Protein AF-0000000079471259 (afdb_homodimer)

Foldseek 3Di:
DAEEEALQLQLLVLDPDPCVVLSVVCVVPDPHAYEYEPLRLVVNLVVLVVCCVVPNDPPVSSVVSNVVSVVCCVPRHHYDYQDPQLQVQLVVLVVPVVLPDDSSLSSLLSSCVVVVHEYEHCDPSSQVSSVVVVGHYDHRDVPD/DAEEEALQLQLLVLDPDPCVVLSVVCVVPDPHAYEYEPLRLVVNLVVLVVCCVVPNDPPVSSVVSNVVSVVCCVPRHHYDYQDPQLQVQLVVLVVPVVLPDDSSLSSLLSSCVVVVHEYEHCDPSSQVSSVVVVGHYDHRDVPD

Organism: NCBI:txid2803784

Secondary structure (DSSP, 8-state):
-PEEE-HHHHHHHHS--TTHHHHHHHHHH--SPEEEEHHHHHHHHHHHHHHHHTTSS-HHHHHHHHHHHHHHHHHH-EEE---HHHHHHHHHHTT-TTT---HHHHHHHHHHHHHT-EEEES-HHHHHHHHHTT--EEE--TT-/-PEEE-GGGTHHHHS--TTHHHHHHHHHH--SPEEEEHHHHHHHHHHHHHHHHTTSS-HHHHHHHHHHHHHHHHHH-EEE---HHHHHHHHHHTT-TTT---HHHHHHHHHHHHHT-EEEES-HHHHHHHHHTT--EEE--TT-

InterPro domains:
  IPR002716 PIN domain [PF01850] (4-130)
  IPR022907 VapC family [MF_00265] (3-137)
  IPR029060 PIN-like domain superfamily [SSF88723] (3-137)
  IPR051619 Type II TA system ribonuclease PINc/VapC [PTHR35901] (1-139)

Radius of gyration: 19.03 Å; Cα contacts (8 Å, |Δi|>4): 498; chains: 2; bounding box: 41×52×41 Å

pLDDT: mean 96.12, std 5.89, range [47.03, 98.88]

Sequence (288 aa):
MSAYLDASAILPILIEEPGSPLVDRFIAETDEALVVSEFAAAEVASALSRLVRTGLLDAADATARLADFDAWRASATVDLDLQASDIRLAHIFVRRFDLMLRAPDALHAALCRRGDLTLVTLDHRLATAAEALGIQAQLLAAGSMSAYLDASAILPILIEEPGSPLVDRFIAETDEALVVSEFAAAEVASALSRLVRTGLLDAADATARLADFDAWRASATVDLDLQASDIRLAHIFVRRFDLMLRAPDALHAALCRRGDLTLVTLDHRLATAAEALGIQAQLLAAGS

Solvent-accessible surface area (backbone atoms only — not comparable to full-atom values): 14770 Å² total; per-residue (Å²): 113,39,35,30,41,37,36,69,46,44,44,36,78,70,41,92,48,94,58,19,66,54,44,51,50,49,65,72,65,55,87,52,54,39,30,40,30,53,63,31,51,18,40,36,40,14,52,49,25,49,32,32,70,71,67,76,38,53,66,68,56,47,52,51,42,50,51,51,47,52,54,45,46,70,73,64,35,42,80,43,77,68,47,54,66,28,42,55,45,14,36,56,51,12,63,40,48,90,50,72,34,43,40,72,58,22,35,55,47,26,48,24,56,74,67,61,24,30,38,31,28,55,48,66,62,58,34,53,35,28,45,76,71,72,32,52,51,44,64,58,50,96,87,103,114,39,36,29,41,38,36,69,47,45,44,35,80,70,41,91,48,94,59,18,69,54,43,51,50,48,65,73,65,55,85,52,55,41,31,42,30,54,61,32,50,17,40,36,39,12,52,50,26,49,33,32,72,71,68,76,36,53,66,68,57,47,52,51,44,50,52,50,47,52,52,44,46,69,74,65,34,42,81,42,77,68,45,56,68,28,43,55,46,12,35,54,51,12,64,40,48,88,48,72,36,44,39,72,56,22,34,56,46,26,47,23,57,76,66,61,24,30,37,30,30,56,49,64,62,56,34,53,34,28,44,77,71,73,31,52,51,45,64,57,50,96,87,104

Nearest PDB structures (foldseek):
  2fe1-assembly1_A-2  TM=8.397E-01  e=1.220E-08  Pyrobaculum aerophilum str. IM2
  5wz4-assembly1_B  TM=8.028E-01  e=5.351E-06  Mycobacterium tuberculosis H37Rv
  2h1c-assembly1_A  TM=7.264E-01  e=5.019E-05  Neisseria gonorrhoeae
  7vwo-assembly3_I  TM=7.322E-01  e=1.121E-04  Mycobacterium tuberculosis H37Rv
  2h1o-assembly1_A  TM=7.729E-01  e=2.232E-04  Neisseria gonorrhoeae

Structure (mmCIF, N/CA/C/O backbone):
data_AF-0000000079471259-model_v1
#
loop_
_entity.id
_entity.type
_entity.pdbx_description
1 polymer 'Ribonuclease VapC'
#
loop_
_atom_site.group_PDB
_atom_site.id
_atom_site.type_symbol
_atom_site.label_atom_id
_atom_site.label_alt_id
_atom_site.label_comp_id
_atom_site.label_asym_id
_atom_site.label_entity_id
_atom_site.label_seq_id
_atom_site.pdbx_PDB_ins_code
_atom_site.Cartn_x
_atom_site.Cartn_y
_atom_site.Cartn_z
_atom_site.occupancy
_atom_site.B_iso_or_equiv
_atom_site.auth_seq_id
_atom_site.auth_comp_id
_atom_site.auth_asym_id
_atom_site.auth_atom_id
_atom_site.pdbx_PDB_model_num
ATOM 1 N N . MET A 1 1 ? 16.625 -21.25 -0.542 1 86 1 MET A N 1
ATOM 2 C CA . MET A 1 1 ? 15.977 -20 -0.164 1 86 1 MET A CA 1
ATOM 3 C C . MET A 1 1 ? 14.539 -19.953 -0.669 1 86 1 MET A C 1
ATOM 5 O O . MET A 1 1 ? 14.219 -20.547 -1.702 1 86 1 MET A O 1
ATOM 9 N N . SER A 1 2 ? 13.57 -19.531 0.128 1 97.62 2 SER A N 1
ATOM 10 C CA . SER A 1 2 ? 12.164 -19.516 -0.262 1 97.62 2 SER A CA 1
ATOM 11 C C . SER A 1 2 ? 11.867 -18.359 -1.205 1 97.62 2 SER A C 1
ATOM 13 O O . SER A 1 2 ? 12.602 -17.359 -1.228 1 97.62 2 SER A O 1
ATOM 15 N N . ALA A 1 3 ? 10.891 -18.547 -2.037 1 98.69 3 ALA A N 1
ATOM 16 C CA . ALA A 1 3 ? 10.477 -17.547 -3.025 1 98.69 3 ALA A CA 1
ATOM 17 C C . ALA A 1 3 ? 9.258 -16.766 -2.547 1 98.69 3 ALA A C 1
ATOM 19 O O . ALA A 1 3 ? 8.195 -17.359 -2.312 1 98.69 3 ALA A O 1
ATOM 20 N N . TYR A 1 4 ? 9.445 -15.523 -2.375 1 98.88 4 TYR A N 1
ATOM 21 C CA . TYR A 1 4 ? 8.344 -14.633 -2.029 1 98.88 4 TYR A CA 1
ATOM 22 C C . TYR A 1 4 ? 7.703 -14.047 -3.279 1 98.88 4 TYR A C 1
ATOM 24 O O . TYR A 1 4 ? 8.375 -13.406 -4.09 1 98.88 4 TYR A O 1
ATOM 32 N N . LEU A 1 5 ? 6.418 -14.273 -3.461 1 98.88 5 LEU A N 1
ATOM 33 C CA . LEU A 1 5 ? 5.688 -13.75 -4.613 1 98.88 5 LEU A CA 1
ATOM 34 C C . LEU A 1 5 ? 4.977 -12.445 -4.262 1 98.88 5 LEU A C 1
ATOM 36 O O . LEU A 1 5 ? 4.16 -12.414 -3.34 1 98.88 5 LEU A O 1
ATOM 40 N N . ASP A 1 6 ? 5.293 -11.391 -4.98 1 98.62 6 ASP A N 1
ATOM 41 C CA . ASP A 1 6 ? 4.445 -10.211 -4.844 1 98.62 6 ASP A CA 1
ATOM 42 C C . ASP A 1 6 ? 3.197 -10.328 -5.719 1 98.62 6 ASP A C 1
ATOM 44 O O . ASP A 1 6 ? 2.971 -11.359 -6.352 1 98.62 6 ASP A O 1
ATOM 48 N N . ALA A 1 7 ? 2.375 -9.328 -5.758 1 98.25 7 ALA A N 1
ATOM 49 C CA . ALA A 1 7 ? 1.077 -9.383 -6.426 1 98.25 7 ALA A CA 1
ATOM 50 C C . ALA A 1 7 ? 1.242 -9.609 -7.926 1 98.25 7 ALA A C 1
ATOM 52 O O . ALA A 1 7 ? 0.452 -10.328 -8.547 1 98.25 7 ALA A O 1
ATOM 53 N N . SER A 1 8 ? 2.266 -8.992 -8.508 1 98.12 8 SER A N 1
ATOM 54 C CA . SER A 1 8 ? 2.463 -9.109 -9.945 1 98.12 8 SER A CA 1
ATOM 55 C C . SER A 1 8 ? 2.77 -10.547 -10.352 1 98.12 8 SER A C 1
ATOM 57 O O . SER A 1 8 ? 2.455 -10.969 -11.461 1 98.12 8 SER A O 1
ATOM 59 N N . ALA A 1 9 ? 3.359 -11.328 -9.469 1 98.31 9 ALA A N 1
ATOM 60 C CA . ALA A 1 9 ? 3.715 -12.727 -9.734 1 98.31 9 ALA A CA 1
ATOM 61 C C . ALA A 1 9 ? 2.584 -13.664 -9.328 1 98.31 9 ALA A C 1
ATOM 63 O O . ALA A 1 9 ? 2.664 -14.875 -9.555 1 98.31 9 ALA A O 1
ATOM 64 N N . ILE A 1 10 ? 1.591 -13.172 -8.727 1 98.31 10 ILE A N 1
ATOM 65 C CA . ILE A 1 10 ? 0.485 -14.008 -8.266 1 98.31 10 ILE A CA 1
ATOM 66 C C . ILE A 1 10 ? -0.703 -13.859 -9.211 1 98.31 10 ILE A C 1
ATOM 68 O O . ILE A 1 10 ? -1.364 -14.844 -9.555 1 98.31 10 ILE A O 1
ATOM 72 N N . LEU A 1 11 ? -0.973 -12.656 -9.656 1 97.44 11 LEU A N 1
ATOM 73 C CA . LEU A 1 11 ? -2.176 -12.328 -10.414 1 97.44 11 LEU A CA 1
ATOM 74 C C . LEU A 1 11 ? -2.285 -13.18 -11.672 1 97.44 11 LEU A C 1
ATOM 76 O O . LEU A 1 11 ? -3.357 -13.711 -11.977 1 97.44 11 LEU A O 1
ATOM 80 N N . PRO A 1 12 ? -1.16 -13.453 -12.359 1 96.25 12 PRO A N 1
ATOM 81 C CA . PRO A 1 12 ? -1.241 -14.258 -13.578 1 96.25 12 PRO A CA 1
ATOM 82 C C . PRO A 1 12 ? -1.649 -15.703 -13.305 1 96.25 12 PRO A C 1
ATOM 84 O O . PRO A 1 12 ? -2.01 -16.438 -14.234 1 96.25 12 PRO A O 1
ATOM 87 N N . ILE A 1 13 ? -1.54 -16.156 -12.07 1 94.88 13 ILE A N 1
ATOM 88 C CA . ILE A 1 13 ? -2.002 -17.484 -11.688 1 94.88 13 ILE A CA 1
ATOM 89 C C . ILE A 1 13 ? -3.527 -17.531 -11.719 1 94.88 13 ILE A C 1
ATOM 91 O O . ILE A 1 13 ? -4.117 -18.578 -12 1 94.88 13 ILE A O 1
ATOM 95 N N . LEU A 1 14 ? -4.164 -16.359 -11.523 1 95.44 14 LEU A N 1
ATOM 96 C CA . LEU A 1 14 ? -5.609 -16.281 -11.328 1 95.44 14 LEU A CA 1
ATOM 97 C C . LEU A 1 14 ? -6.309 -15.852 -12.617 1 95.44 14 LEU A C 1
ATOM 99 O O . LEU A 1 14 ? -7.469 -16.203 -12.844 1 95.44 14 LEU A O 1
ATOM 103 N N . ILE A 1 15 ? -5.672 -15.109 -13.375 1 95.25 15 ILE A N 1
ATOM 104 C CA . ILE A 1 15 ? -6.258 -14.602 -14.609 1 95.25 15 ILE A CA 1
ATOM 105 C C . ILE A 1 15 ? -5.234 -14.695 -15.742 1 95.25 15 ILE A C 1
ATOM 107 O O . ILE A 1 15 ? -4.027 -14.633 -15.5 1 95.25 15 ILE A O 1
ATOM 111 N N . GLU A 1 16 ? -5.746 -14.844 -16.922 1 93.44 16 GLU A N 1
ATOM 112 C CA . GLU A 1 16 ? -4.852 -14.844 -18.078 1 93.44 16 GLU A CA 1
ATOM 113 C C . GLU A 1 16 ? -4.379 -13.43 -18.422 1 93.44 16 GLU A C 1
ATOM 115 O O . GLU A 1 16 ? -5.195 -12.523 -18.609 1 93.44 16 GLU A O 1
ATOM 120 N N . GLU A 1 17 ? -3.119 -13.227 -18.422 1 93.12 17 GLU A N 1
ATOM 121 C CA . GLU A 1 17 ? -2.496 -11.961 -18.797 1 93.12 17 GLU A CA 1
ATOM 122 C C . GLU A 1 17 ? -1.115 -12.18 -19.406 1 93.12 17 GLU A C 1
ATOM 124 O O . GLU A 1 17 ? -0.613 -13.305 -19.422 1 93.12 17 GLU A O 1
ATOM 129 N N . PRO A 1 18 ? -0.542 -11.156 -20.047 1 91.56 18 PRO A N 1
ATOM 130 C CA . PRO A 1 18 ? 0.726 -11.305 -20.766 1 91.56 18 PRO A CA 1
ATOM 131 C C . PRO A 1 18 ? 1.805 -11.977 -19.922 1 91.56 18 PRO A C 1
ATOM 133 O O . PRO A 1 18 ? 2.66 -12.688 -20.453 1 91.56 18 PRO A O 1
ATOM 136 N N . GLY A 1 19 ? 1.788 -11.859 -18.641 1 93.56 19 GLY A N 1
ATOM 137 C CA . GLY A 1 19 ? 2.77 -12.445 -17.75 1 93.56 19 GLY A CA 1
ATOM 138 C C . GLY A 1 19 ? 2.459 -13.891 -17.391 1 93.56 19 GLY A C 1
ATOM 139 O O . GLY A 1 19 ? 3.273 -14.562 -16.766 1 93.56 19 GLY A O 1
ATOM 140 N N . SER A 1 20 ? 1.373 -14.438 -17.781 1 96 20 SER A N 1
ATOM 141 C CA . SER A 1 20 ? 0.9 -15.75 -17.344 1 96 20 SER A CA 1
ATOM 142 C C . SER A 1 20 ? 1.873 -16.844 -17.734 1 96 20 SER A C 1
ATOM 144 O O . SER A 1 20 ? 2.256 -17.672 -16.906 1 96 20 SER A O 1
ATOM 146 N N . PRO A 1 21 ? 2.4 -16.844 -19 1 96.25 21 PRO A N 1
ATOM 147 C CA . PRO A 1 21 ? 3.336 -17.922 -19.375 1 96.25 21 PRO A CA 1
ATOM 148 C C . PRO A 1 21 ? 4.605 -17.906 -18.531 1 96.25 21 PRO A C 1
ATOM 150 O O . PRO A 1 21 ? 5.137 -18.969 -18.188 1 96.25 21 PRO A O 1
ATOM 153 N N . LEU A 1 22 ? 5.059 -16.734 -18.156 1 97.12 22 LEU A N 1
ATOM 154 C CA . LEU A 1 22 ? 6.262 -16.594 -17.344 1 97.12 22 LEU A CA 1
ATOM 155 C C . LEU A 1 22 ? 6.039 -17.156 -15.938 1 97.12 22 LEU A C 1
ATOM 157 O O . LEU A 1 22 ? 6.883 -17.891 -15.414 1 97.12 22 LEU A O 1
ATOM 161 N N . VAL A 1 23 ? 4.938 -16.828 -15.336 1 97.69 23 VAL A N 1
ATOM 162 C CA . VAL A 1 23 ? 4.625 -17.25 -13.977 1 97.69 23 VAL A CA 1
ATOM 163 C C . VAL A 1 23 ? 4.344 -18.75 -13.961 1 97.69 23 VAL A C 1
ATOM 165 O O . VAL A 1 23 ? 4.789 -19.469 -13.055 1 97.69 23 VAL A O 1
ATOM 168 N N . ASP A 1 24 ? 3.635 -19.234 -14.992 1 96.19 24 ASP A N 1
ATOM 169 C CA . ASP A 1 24 ? 3.363 -20.672 -15.102 1 96.19 24 ASP A CA 1
ATOM 170 C C . ASP A 1 24 ? 4.66 -21.469 -15.148 1 96.19 24 ASP A C 1
ATOM 172 O O . ASP A 1 24 ? 4.797 -22.484 -14.469 1 96.19 24 ASP A O 1
ATOM 176 N N . ARG A 1 25 ? 5.539 -21.031 -15.977 1 97.19 25 ARG A N 1
ATOM 177 C CA . ARG A 1 25 ? 6.828 -21.703 -16.094 1 97.19 25 ARG A CA 1
ATOM 178 C C . ARG A 1 25 ? 7.586 -21.672 -14.773 1 97.19 25 ARG A C 1
ATOM 180 O O . ARG A 1 25 ? 8.141 -22.703 -14.352 1 97.19 25 ARG A O 1
ATOM 187 N N . PHE A 1 26 ? 7.66 -20.531 -14.117 1 97.69 26 PHE A N 1
ATOM 188 C CA . PHE A 1 26 ? 8.344 -20.391 -12.836 1 97.69 26 PHE A CA 1
ATOM 189 C C . PHE A 1 26 ? 7.777 -21.359 -11.812 1 97.69 26 PHE A C 1
ATOM 191 O O . PHE A 1 26 ? 8.531 -22.078 -11.141 1 97.69 26 PHE A O 1
ATOM 198 N N . ILE A 1 27 ? 6.426 -21.406 -11.672 1 95.94 27 ILE A N 1
ATOM 199 C CA . ILE A 1 27 ? 5.75 -22.25 -10.695 1 95.94 27 ILE A CA 1
ATOM 200 C C . ILE A 1 27 ? 6.039 -23.719 -11 1 95.94 27 ILE A C 1
ATOM 202 O O . ILE A 1 27 ? 6.262 -24.516 -10.086 1 95.94 27 ILE A O 1
ATOM 206 N N . ALA A 1 28 ? 6.066 -24.062 -12.281 1 95.44 28 ALA A N 1
ATOM 207 C CA . ALA A 1 28 ? 6.285 -25.438 -12.703 1 95.44 28 ALA A CA 1
ATOM 208 C C . ALA A 1 28 ? 7.719 -25.875 -12.422 1 95.44 28 ALA A C 1
ATOM 210 O O . ALA A 1 28 ? 7.969 -27.047 -12.125 1 95.44 28 ALA A O 1
ATOM 211 N N . GLU A 1 29 ? 8.578 -24.969 -12.414 1 96.06 29 GLU A N 1
ATOM 212 C CA . GLU A 1 29 ? 9.992 -25.328 -12.398 1 96.06 29 GLU A CA 1
ATOM 213 C C . GLU A 1 29 ? 10.609 -25.109 -11.023 1 96.06 29 GLU A C 1
ATOM 215 O O . GLU A 1 29 ? 11.633 -25.703 -10.695 1 96.06 29 GLU A O 1
ATOM 220 N N . THR A 1 30 ? 10.031 -24.266 -10.242 1 96.06 30 THR A N 1
ATOM 221 C CA . THR A 1 30 ? 10.672 -23.906 -8.977 1 96.06 30 THR A CA 1
ATOM 222 C C . THR A 1 30 ? 10.578 -25.062 -7.977 1 96.06 30 THR A C 1
ATOM 224 O O . THR A 1 30 ? 9.562 -25.766 -7.926 1 96.06 30 THR A O 1
ATOM 227 N N . ASP A 1 31 ? 11.695 -25.266 -7.281 1 95.31 31 ASP A N 1
ATOM 228 C CA . ASP A 1 31 ? 11.711 -26.234 -6.184 1 95.31 31 ASP A CA 1
ATOM 229 C C . ASP A 1 31 ? 11.688 -25.516 -4.832 1 95.31 31 ASP A C 1
ATOM 231 O O . ASP A 1 31 ? 11.703 -26.172 -3.783 1 95.31 31 ASP A O 1
ATOM 235 N N . GLU A 1 32 ? 11.617 -24.25 -4.852 1 96.5 32 GLU A N 1
ATOM 236 C CA . GLU A 1 32 ? 11.633 -23.469 -3.625 1 96.5 32 GLU A CA 1
ATOM 237 C C . GLU A 1 32 ? 10.242 -23.391 -2.998 1 96.5 32 GLU A C 1
ATOM 239 O O . GLU A 1 32 ? 9.234 -23.469 -3.701 1 96.5 32 GLU A O 1
ATOM 244 N N . ALA A 1 33 ? 10.242 -23.328 -1.725 1 98 33 ALA A N 1
ATOM 245 C CA . ALA A 1 33 ? 8.977 -23.031 -1.059 1 98 33 ALA A CA 1
ATOM 246 C C . ALA A 1 33 ? 8.461 -21.656 -1.461 1 98 33 ALA A C 1
ATOM 248 O O . ALA A 1 33 ? 9.234 -20.703 -1.572 1 98 33 ALA A O 1
ATOM 249 N N . LEU A 1 34 ? 7.164 -21.609 -1.683 1 98.62 34 LEU A N 1
ATOM 250 C CA . LEU A 1 34 ? 6.531 -20.344 -2.053 1 98.62 34 LEU A CA 1
ATOM 251 C C . LEU A 1 34 ? 5.992 -19.625 -0.822 1 98.62 34 LEU A C 1
ATOM 253 O O . LEU A 1 34 ? 5.406 -20.25 0.062 1 98.62 34 LEU A O 1
ATOM 257 N N . VAL A 1 35 ? 6.266 -18.344 -0.757 1 98.81 35 VAL A N 1
ATOM 258 C CA . VAL A 1 35 ? 5.781 -17.516 0.337 1 98.81 35 VAL A CA 1
ATOM 259 C C . VAL A 1 35 ? 4.879 -16.406 -0.214 1 98.81 35 VAL A C 1
ATOM 261 O O . VAL A 1 35 ? 5.23 -15.742 -1.189 1 98.81 35 VAL A O 1
ATOM 264 N N . VAL A 1 36 ? 3.699 -16.266 0.316 1 98.56 36 VAL A N 1
ATOM 265 C CA . VAL A 1 36 ? 2.768 -15.188 0.001 1 98.56 36 VAL A CA 1
ATOM 266 C C . VAL A 1 36 ? 2.328 -14.492 1.287 1 98.56 36 VAL A C 1
ATOM 268 O O . VAL A 1 36 ? 1.766 -15.125 2.184 1 98.56 36 VAL A O 1
ATOM 271 N N . SER A 1 37 ? 2.631 -13.234 1.379 1 98.19 37 SER A N 1
ATOM 272 C CA . SER A 1 37 ? 2.217 -12.5 2.566 1 98.19 37 SER A CA 1
ATOM 273 C C . SER A 1 37 ? 0.735 -12.141 2.51 1 98.19 37 SER A C 1
ATOM 275 O O . SER A 1 37 ? 0.134 -12.141 1.433 1 98.19 37 SER A O 1
ATOM 277 N N . GLU A 1 38 ? 0.209 -11.852 3.689 1 96.5 38 GLU A N 1
ATOM 278 C CA . GLU A 1 38 ? -1.164 -11.352 3.732 1 96.5 38 GLU A CA 1
ATOM 279 C C . GLU A 1 38 ? -1.305 -10.047 2.959 1 96.5 38 GLU A C 1
ATOM 281 O O . GLU A 1 38 ? -2.346 -9.781 2.354 1 96.5 38 GLU A O 1
ATOM 286 N N . PHE A 1 39 ? -0.291 -9.234 2.926 1 97.69 39 PHE A N 1
ATOM 287 C CA . PHE A 1 39 ? -0.311 -7.973 2.201 1 97.69 39 PHE A CA 1
ATOM 288 C C . PHE A 1 39 ? -0.39 -8.211 0.698 1 97.69 39 PHE A C 1
ATOM 290 O O . PHE A 1 39 ? -1.192 -7.586 0.005 1 97.69 39 PHE A O 1
ATOM 297 N N . ALA A 1 40 ? 0.463 -9.117 0.212 1 98.5 40 ALA A N 1
ATOM 298 C CA . ALA A 1 40 ? 0.406 -9.469 -1.205 1 98.5 40 ALA A CA 1
ATOM 299 C C . ALA A 1 40 ? -0.977 -9.992 -1.586 1 98.5 40 ALA A C 1
ATOM 301 O O . ALA A 1 40 ? -1.499 -9.664 -2.652 1 98.5 40 ALA A O 1
ATOM 302 N N . ALA A 1 41 ? -1.552 -10.773 -0.692 1 98.12 41 ALA A N 1
ATOM 303 C CA . ALA A 1 41 ? -2.887 -11.312 -0.941 1 98.12 41 ALA A CA 1
ATOM 304 C C . ALA A 1 41 ? -3.918 -10.195 -1.061 1 98.12 41 ALA A C 1
ATOM 306 O O . ALA A 1 41 ? -4.801 -10.25 -1.917 1 98.12 41 ALA A O 1
ATOM 307 N N . ALA A 1 42 ? -3.797 -9.227 -0.203 1 97.75 42 ALA A N 1
ATOM 308 C CA . ALA A 1 42 ? -4.703 -8.078 -0.274 1 97.75 42 ALA A CA 1
ATOM 309 C C . ALA A 1 42 ? -4.535 -7.328 -1.591 1 97.75 42 ALA A C 1
ATOM 311 O O . ALA A 1 42 ? -5.512 -6.863 -2.18 1 97.75 42 ALA A O 1
ATOM 312 N N . GLU A 1 43 ? -3.311 -7.164 -2.023 1 98.38 43 GLU A N 1
ATOM 313 C CA . GLU A 1 43 ? -3.051 -6.5 -3.299 1 98.38 43 GLU A CA 1
ATOM 314 C C . GLU A 1 43 ? -3.676 -7.273 -4.457 1 98.38 43 GLU A C 1
ATOM 316 O O . GLU A 1 43 ? -4.227 -6.676 -5.383 1 98.38 43 GLU A O 1
ATOM 321 N N . VAL A 1 44 ? -3.6 -8.562 -4.43 1 97.88 44 VAL A N 1
ATOM 322 C CA . VAL A 1 44 ? -4.188 -9.414 -5.461 1 97.88 44 VAL A CA 1
ATOM 323 C C . VAL A 1 44 ? -5.703 -9.234 -5.473 1 97.88 44 VAL A C 1
ATOM 325 O O . VAL A 1 44 ? -6.301 -9.039 -6.535 1 97.88 44 VAL A O 1
ATOM 328 N N . ALA A 1 45 ? -6.277 -9.266 -4.289 1 97.56 45 ALA A N 1
ATOM 329 C CA . ALA A 1 45 ? -7.723 -9.078 -4.184 1 97.56 45 ALA A CA 1
ATOM 330 C C . ALA A 1 45 ? -8.133 -7.699 -4.707 1 97.56 45 ALA A C 1
ATOM 332 O O . ALA A 1 45 ? -9.141 -7.57 -5.402 1 97.56 45 ALA A O 1
ATOM 333 N N . SER A 1 46 ? -7.355 -6.684 -4.383 1 97.5 46 SER A N 1
ATOM 334 C CA . SER A 1 46 ? -7.617 -5.332 -4.867 1 97.5 46 SER A CA 1
ATOM 335 C C . SER A 1 46 ? -7.52 -5.262 -6.387 1 97.5 46 SER A C 1
ATOM 337 O O . SER A 1 46 ? -8.305 -4.559 -7.031 1 97.5 46 SER A O 1
ATOM 339 N N . ALA A 1 47 ? -6.602 -5.926 -6.965 1 97.06 47 ALA A N 1
ATOM 340 C CA . ALA A 1 47 ? -6.434 -5.934 -8.414 1 97.06 47 ALA A CA 1
ATOM 341 C C . ALA A 1 47 ? -7.621 -6.602 -9.102 1 97.06 47 ALA A C 1
ATOM 343 O O . ALA A 1 47 ? -8.086 -6.133 -10.141 1 97.06 47 ALA A O 1
ATOM 344 N N . LEU A 1 48 ? -8.055 -7.703 -8.523 1 96.62 48 LEU A N 1
ATOM 345 C CA . LEU A 1 48 ? -9.227 -8.367 -9.094 1 96.62 48 LEU A CA 1
ATOM 346 C C . LEU A 1 48 ? -10.461 -7.484 -8.984 1 96.62 48 LEU A C 1
ATOM 348 O O . LEU A 1 48 ? -11.273 -7.434 -9.906 1 96.62 48 LEU A O 1
ATOM 352 N N . SER A 1 49 ? -10.555 -6.789 -7.863 1 95.62 49 SER A N 1
ATOM 353 C CA . SER A 1 49 ? -11.656 -5.848 -7.691 1 95.62 49 SER A CA 1
ATOM 354 C C . SER A 1 49 ? -11.633 -4.77 -8.766 1 95.62 49 SER A C 1
ATOM 356 O O . SER A 1 49 ? -12.688 -4.363 -9.266 1 95.62 49 SER A O 1
ATOM 358 N N . ARG A 1 50 ? -10.492 -4.332 -9.078 1 95.81 50 ARG A N 1
ATOM 359 C CA . ARG A 1 50 ? -10.352 -3.334 -10.133 1 95.81 50 ARG A CA 1
ATOM 360 C C . ARG A 1 50 ? -10.844 -3.877 -11.477 1 95.81 50 ARG A C 1
ATOM 362 O O . ARG A 1 50 ? -11.469 -3.154 -12.25 1 95.81 50 ARG A O 1
ATOM 369 N N . LEU A 1 51 ? -10.547 -5.105 -11.758 1 95.88 51 LEU A N 1
ATOM 370 C CA . LEU A 1 51 ? -10.992 -5.723 -13.008 1 95.88 51 LEU A CA 1
ATOM 371 C C . LEU A 1 51 ? -12.516 -5.805 -13.062 1 95.88 51 LEU A C 1
ATOM 373 O O . LEU A 1 51 ? -13.109 -5.629 -14.125 1 95.88 51 LEU A O 1
ATOM 377 N N . VAL A 1 52 ? -13.117 -6.066 -11.938 1 96.25 52 VAL A N 1
ATOM 378 C CA . VAL A 1 52 ? -14.57 -6.102 -11.867 1 96.25 52 VAL A CA 1
ATOM 379 C C . VAL A 1 52 ? -15.141 -4.711 -12.141 1 96.25 52 VAL A C 1
ATOM 381 O O . VAL A 1 52 ? -16.016 -4.551 -12.984 1 96.25 52 VAL A O 1
ATOM 384 N N . ARG A 1 53 ? -14.609 -3.723 -11.516 1 93.25 53 ARG A N 1
ATOM 385 C CA . ARG A 1 53 ? -15.109 -2.355 -11.617 1 93.25 53 ARG A CA 1
ATOM 386 C C . ARG A 1 53 ? -14.953 -1.817 -13.039 1 93.25 53 ARG A C 1
ATOM 388 O O . ARG A 1 53 ? -15.789 -1.054 -13.516 1 93.25 53 ARG A O 1
ATOM 395 N N . THR A 1 54 ? -13.906 -2.277 -13.695 1 94.81 54 THR A N 1
ATOM 396 C CA . THR A 1 54 ? -13.617 -1.778 -15.039 1 94.81 54 THR A CA 1
ATOM 397 C C . THR A 1 54 ? -14.305 -2.639 -16.094 1 94.81 54 THR A C 1
ATOM 399 O O . THR A 1 54 ? -14.086 -2.453 -17.297 1 94.81 54 THR A O 1
ATOM 402 N N . GLY A 1 55 ? -15.008 -3.666 -15.688 1 94.69 55 GLY A N 1
ATOM 403 C CA . GLY A 1 55 ? -15.828 -4.477 -16.578 1 94.69 55 GLY A CA 1
ATOM 404 C C . GLY A 1 55 ? -15.047 -5.586 -17.25 1 94.69 55 GLY A C 1
ATOM 405 O O . GLY A 1 55 ? -15.547 -6.215 -18.188 1 94.69 55 GLY A O 1
ATOM 406 N N . LEU A 1 56 ? -13.883 -5.836 -16.781 1 94.94 56 LEU A N 1
ATOM 407 C CA . LEU A 1 56 ? -13.016 -6.812 -17.438 1 94.94 56 LEU A CA 1
ATOM 408 C C . LEU A 1 56 ? -13.18 -8.188 -16.797 1 94.94 56 LEU A C 1
ATOM 410 O O . LEU A 1 56 ? -12.695 -9.188 -17.344 1 94.94 56 LEU A O 1
ATOM 414 N N . LEU A 1 57 ? -13.883 -8.273 -15.672 1 95.38 57 LEU A N 1
ATOM 415 C CA . LEU A 1 57 ? -14.141 -9.516 -14.953 1 95.38 57 LEU A CA 1
ATOM 416 C C . LEU A 1 57 ? -15.5 -9.477 -14.266 1 95.38 57 LEU A C 1
ATOM 418 O O . LEU A 1 57 ? -1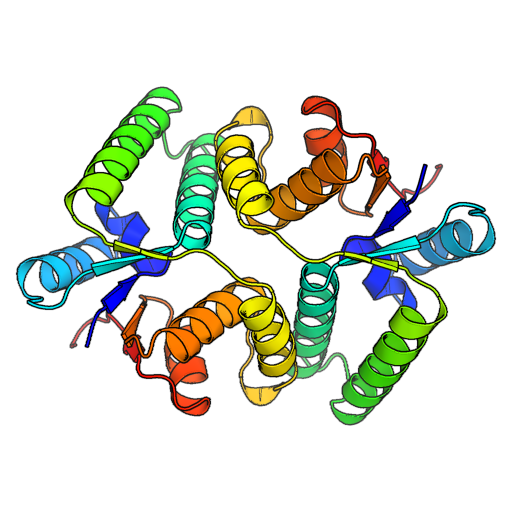5.867 -8.469 -13.664 1 95.38 57 LEU A O 1
ATOM 422 N N . ASP A 1 58 ? -16.172 -10.523 -14.414 1 96.5 58 ASP A N 1
ATOM 423 C CA . ASP A 1 58 ? -17.453 -10.641 -13.727 1 96.5 58 ASP A CA 1
ATOM 424 C C . ASP A 1 58 ? -17.266 -10.82 -12.219 1 96.5 58 ASP A C 1
ATOM 426 O O . ASP A 1 58 ? -16.359 -11.547 -11.789 1 96.5 58 ASP A O 1
ATOM 430 N N . ALA A 1 59 ? -18.234 -10.219 -11.477 1 96.06 59 ALA A N 1
ATOM 431 C CA . ALA A 1 59 ? -18.109 -10.266 -10.023 1 96.06 59 ALA A CA 1
ATOM 432 C C . ALA A 1 59 ? -18.141 -11.703 -9.516 1 96.06 59 ALA A C 1
ATOM 434 O O . ALA A 1 59 ? -17.406 -12.062 -8.594 1 96.06 59 ALA A O 1
ATOM 435 N N . ALA A 1 60 ? -18.984 -12.484 -10.086 1 97.19 60 ALA A N 1
ATOM 436 C CA . ALA A 1 60 ? -19.094 -13.883 -9.672 1 97.19 60 ALA A CA 1
ATOM 437 C C . ALA A 1 60 ? -17.812 -14.648 -10.016 1 97.19 60 ALA A C 1
ATOM 439 O O . ALA A 1 60 ? -17.359 -15.484 -9.234 1 97.19 60 ALA A O 1
ATOM 440 N N . ASP A 1 61 ? -17.281 -14.359 -11.156 1 97.25 61 ASP A N 1
ATOM 441 C CA . ASP A 1 61 ? -16.031 -14.977 -11.562 1 97.25 61 ASP A CA 1
ATOM 442 C C . ASP A 1 61 ? -14.883 -14.547 -10.641 1 97.25 61 ASP A C 1
ATOM 444 O O . ASP A 1 61 ? -14.062 -15.367 -10.242 1 97.25 61 ASP A O 1
ATOM 448 N N . ALA A 1 62 ? -14.883 -13.281 -10.328 1 97.31 62 ALA A N 1
ATOM 449 C CA . ALA A 1 62 ? -13.859 -12.758 -9.43 1 97.31 62 ALA A CA 1
ATOM 450 C C . ALA A 1 62 ? -13.938 -13.438 -8.062 1 97.31 62 ALA A C 1
ATOM 452 O O . ALA A 1 62 ? -12.906 -13.805 -7.488 1 97.31 62 ALA A O 1
ATOM 453 N N . THR A 1 63 ? -15.141 -13.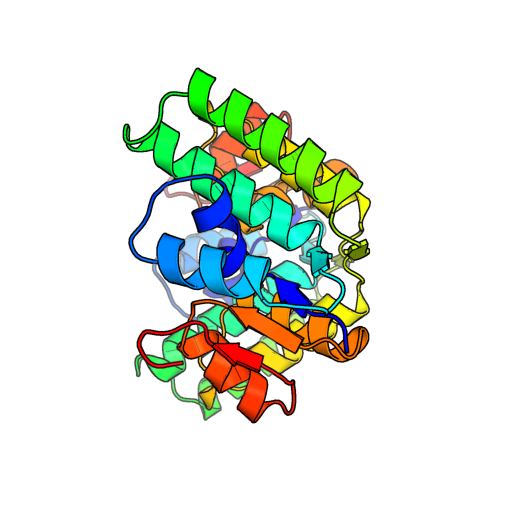617 -7.57 1 97.25 63 THR A N 1
ATOM 454 C CA . THR A 1 63 ? -15.352 -14.266 -6.285 1 97.25 63 THR A CA 1
ATOM 455 C C . THR A 1 63 ? -14.844 -15.711 -6.32 1 97.25 63 THR A C 1
ATOM 457 O O . THR A 1 63 ? -14.18 -16.156 -5.387 1 97.25 63 THR A O 1
ATOM 460 N N . ALA A 1 64 ? -15.133 -16.375 -7.395 1 97.94 64 ALA A N 1
ATOM 461 C CA . ALA A 1 64 ? -14.68 -17.75 -7.551 1 97.94 64 ALA A CA 1
ATOM 462 C C . ALA A 1 64 ? -13.156 -17.812 -7.625 1 97.94 64 ALA A C 1
ATOM 464 O O . ALA A 1 64 ? -12.539 -18.703 -7.016 1 97.94 64 ALA A O 1
ATOM 465 N N . ARG A 1 65 ? -12.555 -16.938 -8.32 1 97.44 65 ARG A N 1
ATOM 466 C CA . ARG A 1 65 ? -11.109 -16.906 -8.477 1 97.44 65 ARG A CA 1
ATOM 467 C C . ARG A 1 65 ? -10.422 -16.594 -7.152 1 97.44 65 ARG A C 1
ATOM 469 O O . ARG A 1 65 ? -9.359 -17.141 -6.848 1 97.44 65 ARG A O 1
ATOM 476 N N . LEU A 1 66 ? -11.031 -15.711 -6.395 1 97.56 66 LEU A N 1
ATOM 477 C CA . LEU A 1 66 ? -10.492 -15.391 -5.074 1 97.56 66 LEU A CA 1
ATOM 478 C C . LEU A 1 66 ? -10.57 -16.609 -4.148 1 97.56 66 LEU A C 1
ATOM 480 O O . LEU A 1 66 ? -9.656 -16.844 -3.354 1 97.56 66 LEU A O 1
ATOM 484 N N . ALA A 1 67 ? -11.641 -17.344 -4.258 1 97.75 67 ALA A N 1
ATOM 485 C CA . ALA A 1 67 ? -11.758 -18.562 -3.469 1 97.75 67 ALA A CA 1
ATOM 486 C C . ALA A 1 67 ? -10.688 -19.578 -3.861 1 97.75 67 ALA A C 1
ATOM 488 O O . ALA A 1 67 ? -10.086 -20.219 -2.998 1 97.75 67 ALA A O 1
ATOM 489 N N . ASP A 1 68 ? -10.492 -19.703 -5.156 1 96.88 68 ASP A N 1
ATOM 490 C CA . ASP A 1 68 ? -9.438 -20.578 -5.66 1 96.88 68 ASP A CA 1
ATOM 491 C C . ASP A 1 68 ? -8.062 -20.125 -5.168 1 96.88 68 ASP A C 1
ATOM 493 O O . ASP A 1 68 ? -7.23 -20.953 -4.789 1 96.88 68 ASP A O 1
ATOM 497 N N . PHE A 1 69 ? -7.875 -18.875 -5.188 1 97.56 69 PHE A N 1
ATOM 498 C CA . PHE A 1 69 ? -6.633 -18.281 -4.715 1 97.56 69 PHE A CA 1
ATOM 499 C C . PHE A 1 69 ? -6.41 -18.594 -3.238 1 97.56 69 PHE A C 1
ATOM 501 O O . PHE A 1 69 ? -5.309 -18.984 -2.838 1 97.56 69 PHE A O 1
ATOM 508 N N . ASP A 1 70 ? -7.438 -18.391 -2.426 1 97.69 70 ASP A N 1
ATOM 509 C CA . ASP A 1 70 ? -7.344 -18.656 -0.995 1 97.69 70 ASP A CA 1
ATOM 510 C C . ASP A 1 70 ? -6.996 -20.125 -0.743 1 97.69 70 ASP A C 1
ATOM 512 O O . ASP A 1 70 ? -6.176 -20.438 0.123 1 97.69 70 ASP A O 1
ATOM 516 N N . ALA A 1 71 ? -7.602 -21 -1.51 1 97.69 71 ALA A N 1
ATOM 517 C CA . ALA A 1 71 ? -7.344 -22.438 -1.369 1 97.69 71 ALA A CA 1
ATOM 518 C C . ALA A 1 71 ? -5.91 -22.766 -1.768 1 97.69 71 ALA A C 1
ATOM 520 O O . ALA A 1 71 ? -5.23 -23.531 -1.076 1 97.69 71 ALA A O 1
ATOM 521 N N . TRP A 1 72 ? -5.469 -22.203 -2.838 1 97.06 72 TRP A N 1
ATOM 522 C CA . TRP A 1 72 ? -4.102 -22.406 -3.303 1 97.06 72 TRP A CA 1
ATOM 523 C C . TRP A 1 72 ? -3.092 -21.891 -2.287 1 97.06 72 TRP A C 1
ATOM 525 O O . TRP A 1 72 ? -2.131 -22.578 -1.943 1 97.06 72 TRP A O 1
ATOM 535 N N . ARG A 1 73 ? -3.326 -20.688 -1.857 1 97.5 73 ARG A N 1
ATOM 536 C CA . ARG A 1 73 ? -2.439 -20.078 -0.874 1 97.5 73 ARG A CA 1
ATOM 537 C C . ARG A 1 73 ? -2.336 -20.938 0.382 1 97.5 73 ARG A C 1
ATOM 539 O O . ARG A 1 73 ? -1.241 -21.141 0.91 1 97.5 73 ARG A O 1
ATOM 546 N N . ALA A 1 74 ? -3.439 -21.422 0.847 1 97.19 74 ALA A N 1
ATOM 547 C CA . ALA A 1 74 ? -3.49 -22.219 2.07 1 97.19 74 ALA A CA 1
ATOM 548 C C . ALA A 1 74 ? -2.742 -23.547 1.899 1 97.19 74 ALA A C 1
ATOM 550 O O . ALA A 1 74 ? -2.115 -24.031 2.84 1 97.19 74 ALA A O 1
ATOM 551 N N . SER A 1 75 ? -2.736 -24.078 0.708 1 97 75 SER A N 1
ATOM 552 C CA . SER A 1 75 ? -2.225 -25.438 0.513 1 97 75 SER A CA 1
ATOM 553 C C . SER A 1 75 ? -0.819 -25.406 -0.077 1 97 75 SER A C 1
ATOM 555 O O . SER A 1 75 ? -0.031 -26.328 0.149 1 97 75 SER A O 1
ATOM 557 N N . ALA A 1 76 ? -0.504 -24.328 -0.754 1 96.56 76 ALA A N 1
ATOM 558 C CA . ALA A 1 76 ? 0.683 -24.406 -1.603 1 96.56 76 ALA A CA 1
ATOM 559 C C . ALA A 1 76 ? 1.717 -23.359 -1.198 1 96.56 76 ALA A C 1
ATOM 561 O O . ALA A 1 76 ? 2.807 -23.297 -1.773 1 96.56 76 ALA A O 1
ATOM 562 N N . THR A 1 77 ? 1.414 -22.531 -0.206 1 98.31 77 THR A N 1
ATOM 563 C CA . THR A 1 77 ? 2.346 -21.469 0.152 1 98.31 77 THR A CA 1
ATOM 564 C C . THR A 1 77 ? 2.49 -21.359 1.668 1 98.31 77 THR A C 1
ATOM 566 O O . THR A 1 77 ? 1.697 -21.938 2.414 1 98.31 77 THR A O 1
ATOM 569 N N . VAL A 1 78 ? 3.537 -20.719 2.064 1 98 78 VAL A N 1
ATOM 570 C CA . VAL A 1 78 ? 3.742 -20.328 3.459 1 98 78 VAL A CA 1
ATOM 571 C C . VAL A 1 78 ? 3.305 -18.891 3.672 1 98 78 VAL A C 1
ATOM 573 O O . VAL A 1 78 ? 3.662 -18 2.889 1 98 78 VAL A O 1
ATOM 576 N N . ASP A 1 79 ? 2.568 -18.719 4.734 1 97.19 79 ASP A N 1
ATOM 577 C CA . ASP A 1 79 ? 2.092 -17.375 5.043 1 97.19 79 ASP A CA 1
ATOM 578 C C . ASP A 1 79 ? 3.182 -16.547 5.719 1 97.19 79 ASP A C 1
ATOM 580 O O . ASP A 1 79 ? 4.02 -17.094 6.441 1 97.19 79 ASP A O 1
ATOM 584 N N . LEU A 1 80 ? 3.154 -15.273 5.492 1 97 80 LEU A N 1
ATOM 585 C CA . LEU A 1 80 ? 4.078 -14.336 6.117 1 97 80 LEU A CA 1
ATOM 586 C C . LEU A 1 80 ? 3.357 -13.062 6.543 1 97 80 LEU A C 1
ATOM 588 O O . LEU A 1 80 ? 2.877 -12.297 5.699 1 97 80 LEU A O 1
ATOM 592 N N . ASP A 1 81 ? 3.34 -12.828 7.805 1 95 81 ASP A N 1
ATOM 593 C CA . ASP A 1 81 ? 2.66 -11.656 8.344 1 95 81 ASP A CA 1
ATOM 594 C C . ASP A 1 81 ? 3.572 -10.43 8.305 1 95 81 ASP A C 1
ATOM 596 O O . ASP A 1 81 ? 4.777 -10.539 8.539 1 95 81 ASP A O 1
ATOM 600 N N . LEU A 1 82 ? 2.928 -9.344 8.094 1 94.44 82 LEU A N 1
ATOM 601 C CA . LEU A 1 82 ? 3.645 -8.078 8.211 1 94.44 82 LEU A CA 1
ATOM 602 C C . LEU A 1 82 ? 3.91 -7.738 9.68 1 94.44 82 LEU A C 1
ATOM 604 O O . LEU A 1 82 ? 3.049 -7.949 10.531 1 94.44 82 LEU A O 1
ATOM 608 N N . GLN A 1 83 ? 5.035 -7.184 9.938 1 94.31 83 GLN A N 1
ATOM 609 C CA . GLN A 1 83 ? 5.414 -6.703 11.266 1 94.31 83 GLN A CA 1
ATOM 610 C C . GLN A 1 83 ? 5.723 -5.211 11.242 1 94.31 83 GLN A C 1
ATOM 612 O O . GLN A 1 83 ? 5.984 -4.641 10.18 1 94.31 83 GLN A O 1
ATOM 617 N N . ALA A 1 84 ? 5.66 -4.625 12.445 1 92.5 84 ALA A N 1
ATOM 618 C CA . ALA A 1 84 ? 5.969 -3.203 12.57 1 92.5 84 ALA A CA 1
ATOM 619 C C . ALA A 1 84 ? 7.371 -2.902 12.039 1 92.5 84 ALA A C 1
ATOM 621 O O . ALA A 1 84 ? 7.609 -1.842 11.461 1 92.5 84 ALA A O 1
ATOM 622 N N . SER A 1 85 ? 8.273 -3.848 12.258 1 95.5 85 SER A N 1
ATOM 623 C CA . SER A 1 85 ? 9.648 -3.66 11.797 1 95.5 85 SER A CA 1
ATOM 624 C C . SER A 1 85 ? 9.719 -3.598 10.281 1 95.5 85 SER A C 1
ATOM 626 O O . SER A 1 85 ? 10.57 -2.896 9.719 1 95.5 85 SER A O 1
ATOM 628 N N . ASP A 1 86 ? 8.859 -4.328 9.547 1 97.62 86 ASP A N 1
ATOM 629 C CA . ASP A 1 86 ? 8.812 -4.27 8.094 1 97.62 86 ASP A CA 1
ATOM 630 C C . ASP A 1 86 ? 8.414 -2.877 7.613 1 97.62 86 ASP A C 1
ATOM 632 O O . ASP A 1 86 ? 8.977 -2.363 6.641 1 97.62 86 ASP A O 1
ATOM 636 N N . ILE A 1 87 ? 7.453 -2.283 8.297 1 95.88 87 ILE A N 1
ATOM 637 C CA . ILE A 1 87 ? 6.941 -0.971 7.922 1 95.88 87 ILE A CA 1
ATOM 638 C C . ILE A 1 87 ? 8.016 0.091 8.164 1 95.88 87 ILE A C 1
ATOM 640 O O . ILE A 1 87 ? 8.211 0.979 7.328 1 95.88 87 ILE A O 1
ATOM 644 N N . ARG A 1 88 ? 8.664 -0.012 9.289 1 95.56 88 ARG A N 1
ATOM 645 C CA . ARG A 1 88 ? 9.742 0.926 9.594 1 95.56 88 ARG A CA 1
ATOM 646 C C . ARG A 1 88 ? 10.852 0.838 8.555 1 95.56 88 ARG A C 1
ATOM 648 O O . ARG A 1 88 ? 11.391 1.86 8.117 1 95.56 88 ARG A O 1
ATOM 655 N N . LEU A 1 89 ? 11.156 -0.381 8.195 1 97.94 89 LEU A N 1
ATOM 656 C CA . LEU A 1 89 ? 12.195 -0.564 7.188 1 97.94 89 LEU A CA 1
ATOM 657 C C . LEU A 1 89 ? 11.742 -0.037 5.828 1 97.94 89 LEU A C 1
ATOM 659 O O . LEU A 1 89 ? 12.523 0.577 5.102 1 97.94 89 LEU A O 1
ATOM 663 N N . ALA A 1 90 ? 10.508 -0.282 5.445 1 98.12 90 ALA A N 1
ATOM 664 C CA . ALA A 1 90 ? 9.953 0.248 4.203 1 98.12 90 ALA A CA 1
ATOM 665 C C . ALA A 1 90 ? 10.031 1.771 4.172 1 98.12 90 ALA A C 1
ATOM 667 O O . ALA A 1 90 ? 10.328 2.363 3.127 1 98.12 90 ALA A O 1
ATOM 668 N N . HIS A 1 91 ? 9.75 2.336 5.332 1 96.75 91 HIS A N 1
ATOM 669 C CA . HIS A 1 91 ? 9.836 3.785 5.473 1 96.75 91 HIS A CA 1
ATOM 670 C C . HIS A 1 91 ? 11.242 4.285 5.148 1 96.75 91 HIS A C 1
ATOM 672 O O . HIS A 1 91 ? 11.398 5.336 4.523 1 96.75 91 HIS A O 1
ATOM 678 N N . ILE A 1 92 ? 12.227 3.543 5.535 1 97.12 92 ILE A N 1
ATOM 679 C CA . ILE A 1 92 ? 13.617 3.879 5.246 1 97.12 92 ILE A CA 1
ATOM 680 C C . ILE A 1 92 ? 13.898 3.662 3.76 1 97.12 92 ILE A C 1
ATOM 682 O O . ILE A 1 92 ? 14.531 4.5 3.113 1 97.12 92 ILE A O 1
ATOM 686 N N . PHE A 1 93 ? 13.422 2.609 3.182 1 98.5 93 PHE A N 1
ATOM 687 C CA . PHE A 1 93 ? 13.672 2.264 1.786 1 98.5 93 PHE A CA 1
ATOM 688 C C . PHE A 1 93 ? 13.125 3.34 0.857 1 98.5 93 PHE A C 1
ATOM 690 O O . PHE A 1 93 ? 13.773 3.703 -0.129 1 98.5 93 PHE A O 1
ATOM 697 N N . VAL A 1 94 ? 11.961 3.891 1.157 1 97.75 94 VAL A N 1
ATOM 698 C CA . VAL A 1 94 ? 11.305 4.816 0.24 1 97.75 94 VAL A CA 1
ATOM 699 C C . VAL A 1 94 ? 12.031 6.16 0.26 1 97.75 94 VAL A C 1
ATOM 701 O O . VAL A 1 94 ? 11.812 7.008 -0.61 1 97.75 94 VAL A O 1
ATOM 704 N N . ARG A 1 95 ? 12.836 6.391 1.23 1 96.38 95 ARG A N 1
ATOM 705 C CA . ARG A 1 95 ? 13.57 7.645 1.338 1 96.38 95 ARG A CA 1
ATOM 706 C C . ARG A 1 95 ? 14.844 7.609 0.499 1 96.38 95 ARG A C 1
ATOM 708 O O . ARG A 1 95 ? 15.539 8.617 0.371 1 96.38 95 ARG A O 1
ATOM 715 N N . ARG A 1 96 ? 15.133 6.418 0.003 1 96.56 96 ARG A N 1
ATOM 716 C CA . ARG A 1 96 ? 16.125 6.332 -1.061 1 96.56 96 ARG A CA 1
ATOM 717 C C . ARG A 1 96 ? 15.555 6.816 -2.389 1 96.56 96 ARG A C 1
ATOM 719 O O . ARG A 1 96 ? 15.07 6.016 -3.188 1 96.56 96 ARG A O 1
ATOM 726 N N . PHE A 1 97 ? 15.789 8.031 -2.695 1 94.5 97 PHE A N 1
ATOM 727 C CA . PHE A 1 97 ? 15.109 8.711 -3.799 1 94.5 97 PHE A CA 1
ATOM 728 C C . PHE A 1 97 ? 15.531 8.109 -5.137 1 94.5 97 PHE A C 1
ATOM 730 O O . PHE A 1 97 ? 14.789 8.188 -6.117 1 94.5 97 PHE A O 1
ATOM 737 N N . ASP A 1 98 ? 16.672 7.547 -5.172 1 93.5 98 ASP A N 1
ATOM 738 C CA . ASP A 1 98 ? 17.219 6.996 -6.406 1 93.5 98 ASP A CA 1
ATOM 739 C C . ASP A 1 98 ? 16.5 5.695 -6.785 1 93.5 98 ASP A C 1
ATOM 741 O O . ASP A 1 98 ? 16.547 5.277 -7.945 1 93.5 98 ASP A O 1
ATOM 745 N N . LEU A 1 99 ? 15.82 5.004 -5.867 1 95.06 99 LEU A N 1
ATOM 746 C CA . LEU A 1 99 ? 15.258 3.68 -6.098 1 95.06 99 LEU A CA 1
ATOM 747 C C . LEU A 1 99 ? 13.836 3.783 -6.648 1 95.06 99 LEU A C 1
ATOM 749 O O . LEU A 1 99 ? 13.297 2.809 -7.176 1 95.06 99 LEU A O 1
ATOM 753 N N . MET A 1 100 ? 13.18 4.844 -6.465 1 91.06 100 MET A N 1
ATOM 754 C CA . MET A 1 100 ? 11.852 5.098 -7.016 1 91.06 100 MET A CA 1
ATOM 755 C C . MET A 1 100 ? 10.828 4.109 -6.457 1 91.06 100 MET A C 1
ATOM 757 O O . MET A 1 100 ? 9.984 3.602 -7.195 1 91.06 100 MET A O 1
ATOM 761 N N . LEU A 1 101 ? 10.961 3.82 -5.246 1 96.06 101 LEU A N 1
ATOM 762 C CA . LEU A 1 101 ? 10.062 2.859 -4.621 1 96.06 101 LEU A CA 1
ATOM 763 C C . LEU A 1 101 ? 8.789 3.547 -4.133 1 96.06 101 LEU A C 1
ATOM 765 O O . LEU A 1 101 ? 8.852 4.637 -3.557 1 96.06 101 LEU A O 1
ATOM 769 N N . ARG A 1 102 ? 7.723 2.902 -4.387 1 97.12 102 ARG A N 1
ATOM 770 C CA . ARG A 1 102 ? 6.484 3.246 -3.691 1 97.12 102 ARG A CA 1
ATOM 771 C C . ARG A 1 102 ? 6.367 2.49 -2.373 1 97.12 102 ARG A C 1
ATOM 773 O O . ARG A 1 102 ? 7.074 1.502 -2.154 1 97.12 102 ARG A O 1
ATOM 780 N N . ALA A 1 103 ? 5.508 2.971 -1.512 1 97.62 103 ALA A N 1
ATOM 781 C CA . ALA A 1 103 ? 5.402 2.41 -0.167 1 97.62 103 ALA A CA 1
ATOM 782 C C . ALA A 1 103 ? 5.023 0.932 -0.216 1 97.62 103 ALA A C 1
ATOM 784 O O . ALA A 1 103 ? 5.672 0.099 0.423 1 97.62 103 ALA A O 1
ATOM 785 N N . PRO A 1 104 ? 4.055 0.489 -1.021 1 97.5 104 PRO A N 1
ATOM 786 C CA . PRO A 1 104 ? 3.74 -0.941 -1.073 1 97.5 104 PRO A CA 1
ATOM 787 C C . PRO A 1 104 ? 4.902 -1.783 -1.597 1 97.5 104 PRO A C 1
ATOM 789 O O . PRO A 1 104 ? 5.152 -2.879 -1.088 1 97.5 104 PRO A O 1
ATOM 792 N N . ASP A 1 105 ? 5.613 -1.261 -2.588 1 98.12 105 ASP A N 1
ATOM 793 C CA . ASP A 1 105 ? 6.781 -1.96 -3.109 1 98.12 105 ASP A CA 1
ATOM 794 C C . ASP A 1 105 ? 7.852 -2.123 -2.029 1 98.12 105 ASP A C 1
ATOM 796 O O . ASP A 1 105 ? 8.445 -3.193 -1.895 1 98.12 105 ASP A O 1
ATOM 800 N N . ALA A 1 106 ? 8.078 -1.063 -1.321 1 98.5 106 ALA A N 1
ATOM 801 C CA . ALA A 1 106 ? 9.078 -1.076 -0.253 1 98.5 106 ALA A CA 1
ATOM 802 C C . ALA A 1 106 ? 8.703 -2.084 0.831 1 98.5 106 ALA A C 1
ATOM 804 O O . ALA A 1 106 ? 9.578 -2.701 1.44 1 98.5 106 ALA A O 1
ATOM 805 N N . LEU A 1 107 ? 7.449 -2.285 1.045 1 98.06 107 LEU A N 1
ATOM 806 C CA . LEU A 1 107 ? 6.988 -3.254 2.035 1 98.06 107 LEU A CA 1
ATOM 807 C C . LEU A 1 107 ? 7.336 -4.676 1.606 1 98.06 107 LEU A C 1
ATOM 809 O O . LEU A 1 107 ? 7.77 -5.484 2.428 1 98.06 107 LEU A O 1
ATOM 813 N N . HIS A 1 108 ? 7.109 -4.969 0.351 1 98.75 108 HIS A N 1
ATOM 814 C CA . HIS A 1 108 ? 7.52 -6.273 -0.158 1 98.75 108 HIS A CA 1
ATOM 815 C C . HIS A 1 108 ? 9.016 -6.492 0.03 1 98.75 108 HIS A C 1
ATOM 817 O O . HIS A 1 108 ? 9.438 -7.57 0.456 1 98.75 108 HIS A O 1
ATOM 823 N N . ALA A 1 109 ? 9.812 -5.504 -0.273 1 98.75 109 ALA A N 1
ATOM 824 C CA . ALA A 1 109 ? 11.266 -5.598 -0.114 1 98.75 109 ALA A CA 1
ATOM 825 C C . ALA A 1 109 ? 11.641 -5.832 1.346 1 98.75 109 ALA A C 1
ATOM 827 O O . ALA A 1 109 ? 12.5 -6.668 1.646 1 98.75 109 ALA A O 1
ATOM 828 N N . ALA A 1 110 ? 10.992 -5.094 2.229 1 98.62 110 ALA A N 1
ATOM 829 C CA . ALA A 1 110 ? 11.273 -5.227 3.656 1 98.62 110 ALA A CA 1
ATOM 830 C C . ALA A 1 110 ? 10.953 -6.633 4.152 1 98.62 110 ALA A C 1
ATOM 832 O O . ALA A 1 110 ? 11.703 -7.207 4.941 1 98.62 110 ALA A O 1
ATOM 833 N N . LEU A 1 111 ? 9.828 -7.176 3.717 1 98.38 111 LEU A N 1
ATOM 834 C CA . LEU A 1 111 ? 9.445 -8.539 4.074 1 98.38 111 LEU A CA 1
ATOM 835 C C . LEU A 1 111 ? 10.5 -9.539 3.627 1 98.38 111 LEU A C 1
ATOM 837 O O . LEU A 1 111 ? 10.875 -10.438 4.387 1 98.38 111 LEU A O 1
ATOM 841 N N . CYS A 1 112 ? 10.953 -9.352 2.459 1 98.75 112 CYS A N 1
ATOM 842 C CA . CYS A 1 112 ? 11.953 -10.258 1.915 1 98.75 112 CYS A CA 1
ATOM 843 C C . CYS A 1 112 ? 13.266 -10.148 2.689 1 98.75 112 CYS A C 1
ATOM 845 O O . CYS A 1 112 ? 13.945 -11.148 2.912 1 98.75 112 CYS A O 1
ATOM 847 N N . ARG A 1 113 ? 13.625 -8.945 3.076 1 98.44 113 ARG A N 1
ATOM 848 C CA . ARG A 1 113 ? 14.82 -8.75 3.889 1 98.44 113 ARG A CA 1
ATOM 849 C C . ARG A 1 113 ? 14.711 -9.492 5.215 1 98.44 113 ARG A C 1
ATOM 851 O O . ARG A 1 113 ? 15.641 -10.211 5.609 1 98.44 113 ARG A O 1
ATOM 858 N N . ARG A 1 114 ? 13.602 -9.328 5.875 1 97.81 114 ARG A N 1
ATOM 859 C CA . ARG A 1 114 ? 13.422 -9.953 7.184 1 97.81 114 ARG A CA 1
ATOM 860 C C . ARG A 1 114 ? 13.492 -11.477 7.074 1 97.81 114 ARG A C 1
ATOM 862 O O . ARG A 1 114 ? 14.133 -12.133 7.895 1 97.81 114 ARG A O 1
ATOM 869 N N . GLY A 1 115 ? 12.852 -12.016 6.055 1 97.06 115 GLY A N 1
ATOM 870 C CA . GLY A 1 115 ? 12.711 -13.461 5.934 1 97.06 115 GLY A CA 1
ATOM 871 C C . GLY A 1 115 ? 13.852 -14.109 5.18 1 97.06 115 GLY A C 1
ATOM 872 O O . GLY A 1 115 ? 13.883 -15.328 5.023 1 97.06 115 GLY A O 1
ATOM 873 N N . ASP A 1 116 ? 14.797 -13.258 4.738 1 97.62 116 ASP A N 1
ATOM 874 C CA . ASP A 1 116 ? 15.852 -13.75 3.855 1 97.62 116 ASP A CA 1
ATOM 875 C C . ASP A 1 116 ? 15.258 -14.531 2.684 1 97.62 116 ASP A C 1
ATOM 877 O O . ASP A 1 116 ? 15.617 -15.688 2.457 1 97.62 116 ASP A O 1
ATOM 881 N N . LEU A 1 117 ? 14.375 -13.898 1.94 1 98.62 117 LEU A N 1
ATOM 882 C CA . LEU A 1 117 ? 13.617 -14.5 0.85 1 98.62 117 LEU A CA 1
ATOM 883 C C . LEU A 1 117 ? 14.039 -13.922 -0.494 1 98.62 117 LEU A C 1
ATOM 885 O O . LEU A 1 117 ? 14.562 -12.805 -0.555 1 98.62 117 LEU A O 1
ATOM 889 N N . THR A 1 118 ? 13.852 -14.633 -1.522 1 98.75 118 THR A N 1
ATOM 890 C CA . THR A 1 118 ? 13.984 -14.117 -2.881 1 98.75 118 THR A CA 1
ATOM 891 C C . THR A 1 118 ? 12.672 -13.492 -3.35 1 98.75 118 THR A C 1
ATOM 893 O O . THR A 1 118 ? 11.641 -14.172 -3.408 1 98.75 118 THR A O 1
ATOM 896 N N . LEU A 1 119 ? 12.727 -12.234 -3.648 1 98.88 119 LEU A N 1
ATOM 897 C CA . LEU A 1 119 ? 11.555 -11.547 -4.176 1 98.88 119 LEU A CA 1
ATOM 898 C C . LEU A 1 119 ? 11.312 -11.922 -5.633 1 98.88 119 LEU A C 1
ATOM 900 O O . LEU A 1 119 ? 12.141 -11.641 -6.5 1 98.88 119 LEU A O 1
ATOM 904 N N . VAL A 1 120 ? 10.258 -12.586 -5.898 1 98.88 120 VAL A N 1
ATOM 905 C CA . VAL A 1 120 ? 9.859 -12.93 -7.258 1 98.88 120 VAL A CA 1
ATOM 906 C C . VAL A 1 120 ? 8.797 -11.945 -7.75 1 98.88 120 VAL A C 1
ATOM 908 O O . VAL A 1 120 ? 7.758 -11.781 -7.117 1 98.88 120 VAL A O 1
ATOM 911 N N . THR A 1 121 ? 9.047 -11.32 -8.859 1 98.75 121 THR A N 1
ATOM 912 C CA . THR A 1 121 ? 8.195 -10.227 -9.312 1 98.75 121 THR A CA 1
ATOM 913 C C . THR A 1 121 ? 8.25 -10.086 -10.828 1 98.75 121 THR A C 1
ATOM 915 O O . THR A 1 121 ? 9.211 -10.531 -11.461 1 98.75 121 THR A O 1
ATOM 918 N N . LEU A 1 122 ? 7.195 -9.539 -11.422 1 98.38 122 LEU A N 1
ATOM 919 C CA . LEU A 1 122 ? 7.199 -9.133 -12.828 1 98.38 122 LEU A CA 1
ATOM 920 C C . LEU A 1 122 ? 7.508 -7.648 -12.969 1 98.38 122 LEU A C 1
ATOM 922 O O . LEU A 1 122 ? 7.59 -7.129 -14.078 1 98.38 122 LEU A O 1
ATOM 926 N N . ASP A 1 123 ? 7.656 -6.938 -11.875 1 97.5 123 ASP A N 1
ATOM 927 C CA . ASP A 1 123 ? 7.914 -5.504 -11.859 1 97.5 123 ASP A CA 1
ATOM 928 C C . ASP A 1 123 ? 9.414 -5.215 -11.914 1 97.5 123 ASP A C 1
ATOM 930 O O . ASP A 1 123 ? 10.117 -5.336 -10.914 1 97.5 123 ASP A O 1
ATOM 934 N N . HIS A 1 124 ? 9.859 -4.746 -13.039 1 97.19 124 HIS A N 1
ATOM 935 C CA . HIS A 1 124 ? 11.273 -4.488 -13.273 1 97.19 124 HIS A CA 1
ATOM 936 C C . HIS A 1 124 ? 11.812 -3.447 -12.297 1 97.19 124 HIS A C 1
ATOM 938 O O . HIS A 1 124 ? 12.938 -3.574 -11.812 1 97.19 124 HIS A O 1
ATOM 944 N N . ARG A 1 125 ? 11.07 -2.441 -12.047 1 95.81 125 ARG A N 1
ATOM 945 C CA . ARG A 1 125 ? 11.508 -1.383 -11.141 1 95.81 125 ARG A CA 1
ATOM 946 C C . ARG A 1 125 ? 11.688 -1.916 -9.719 1 95.81 125 ARG A C 1
ATOM 948 O O . ARG A 1 125 ? 12.672 -1.591 -9.055 1 95.81 125 ARG A O 1
ATOM 955 N N . LEU A 1 126 ? 10.75 -2.723 -9.273 1 98.19 126 LEU A N 1
ATOM 956 C CA . LEU A 1 126 ? 10.844 -3.307 -7.941 1 98.19 126 LEU A CA 1
ATOM 957 C C . LEU A 1 126 ? 12.031 -4.258 -7.848 1 98.19 126 LEU A C 1
ATOM 959 O O . LEU A 1 126 ? 12.766 -4.246 -6.855 1 98.19 126 LEU A O 1
ATOM 963 N N . ALA A 1 127 ? 12.25 -5.082 -8.844 1 98.5 127 ALA A N 1
ATOM 964 C CA . ALA A 1 127 ? 13.383 -6.004 -8.844 1 98.5 127 ALA A CA 1
ATOM 965 C C . ALA A 1 127 ? 14.703 -5.246 -8.758 1 98.5 127 ALA A C 1
ATOM 967 O O . ALA A 1 127 ? 15.578 -5.602 -7.961 1 98.5 127 ALA A O 1
ATOM 968 N N . THR A 1 128 ? 14.812 -4.215 -9.555 1 97.88 128 THR A N 1
ATOM 969 C CA . THR A 1 128 ? 16.031 -3.414 -9.594 1 97.88 128 THR A CA 1
ATOM 970 C C . THR A 1 128 ? 16.281 -2.744 -8.242 1 97.88 128 THR A C 1
ATOM 972 O O . THR A 1 128 ? 17.406 -2.758 -7.734 1 97.88 128 THR A O 1
ATOM 975 N N . ALA A 1 129 ? 15.266 -2.162 -7.688 1 98.19 129 ALA A N 1
ATOM 976 C CA . ALA A 1 129 ? 15.383 -1.506 -6.387 1 98.19 129 ALA A CA 1
ATOM 977 C C . ALA A 1 129 ? 15.773 -2.504 -5.301 1 98.19 129 ALA A C 1
ATOM 979 O O . ALA A 1 129 ? 16.594 -2.195 -4.43 1 98.19 129 ALA A O 1
ATOM 980 N N . ALA A 1 130 ? 15.148 -3.686 -5.328 1 98.62 130 ALA A N 1
ATOM 981 C CA . ALA A 1 130 ? 15.461 -4.723 -4.348 1 98.62 130 ALA A CA 1
ATOM 982 C C . ALA A 1 130 ? 16.938 -5.102 -4.406 1 98.62 130 ALA A C 1
ATOM 984 O O . ALA A 1 130 ? 17.609 -5.18 -3.375 1 98.62 130 ALA A O 1
ATOM 985 N N . GLU A 1 131 ? 17.438 -5.293 -5.551 1 98.19 131 GLU A N 1
ATOM 986 C CA . GLU A 1 131 ? 18.844 -5.645 -5.723 1 98.19 131 GLU A CA 1
ATOM 987 C C . GLU A 1 131 ? 19.766 -4.539 -5.195 1 98.19 131 GLU A C 1
ATOM 989 O O . GLU A 1 131 ? 20.766 -4.82 -4.543 1 98.19 131 GLU A O 1
ATOM 994 N N . ALA A 1 132 ? 19.422 -3.314 -5.492 1 98.19 132 ALA A N 1
ATOM 995 C CA . ALA A 1 132 ? 20.203 -2.176 -5 1 98.19 132 ALA A CA 1
ATOM 996 C C . ALA A 1 132 ? 20.203 -2.135 -3.475 1 98.19 132 ALA A C 1
ATOM 998 O O . ALA A 1 132 ? 21.141 -1.616 -2.863 1 98.19 132 ALA A O 1
ATOM 999 N N . LEU A 1 133 ? 19.219 -2.691 -2.867 1 98.44 133 LEU A N 1
ATOM 1000 C CA . LEU A 1 133 ? 19.094 -2.729 -1.414 1 98.44 133 LEU A CA 1
ATOM 1001 C C . LEU A 1 133 ? 19.75 -3.979 -0.842 1 98.44 133 LEU A C 1
ATOM 1003 O O . LEU A 1 133 ? 19.703 -4.215 0.367 1 98.44 133 LEU A O 1
ATOM 1007 N N . GLY A 1 134 ? 20.281 -4.812 -1.666 1 98.25 134 GLY A N 1
ATOM 1008 C CA . GLY A 1 134 ? 20.922 -6.043 -1.229 1 98.25 134 GLY A CA 1
ATOM 1009 C C . GLY A 1 134 ? 19.938 -7.176 -0.987 1 98.25 134 GLY A C 1
ATOM 1010 O O . GLY A 1 134 ? 20.234 -8.117 -0.255 1 98.25 134 GLY A O 1
ATOM 1011 N N . ILE A 1 135 ? 18.781 -7.102 -1.519 1 98.62 135 ILE A N 1
ATOM 1012 C CA . ILE A 1 135 ? 17.75 -8.125 -1.413 1 98.62 135 ILE A CA 1
ATOM 1013 C C . ILE A 1 135 ? 17.719 -8.977 -2.686 1 98.62 135 ILE A C 1
ATOM 1015 O O . ILE A 1 135 ? 17.719 -8.438 -3.795 1 98.62 135 ILE A O 1
ATOM 1019 N N . GLN A 1 136 ? 17.766 -10.25 -2.52 1 98.38 136 GLN A N 1
ATOM 1020 C CA . GLN A 1 136 ? 17.703 -11.125 -3.688 1 98.38 136 GLN A CA 1
ATOM 1021 C C . GLN A 1 136 ? 16.375 -10.961 -4.422 1 98.38 136 GLN A C 1
ATOM 1023 O O . GLN A 1 136 ? 15.312 -10.938 -3.797 1 98.38 136 GLN A O 1
ATOM 1028 N N . ALA A 1 137 ? 16.469 -10.82 -5.715 1 98.5 137 ALA A N 1
ATOM 1029 C CA . ALA A 1 137 ? 15.266 -10.664 -6.523 1 98.5 137 ALA A CA 1
ATOM 1030 C C . ALA A 1 137 ? 15.359 -11.492 -7.805 1 98.5 137 ALA A C 1
ATOM 1032 O O . ALA A 1 137 ? 16.438 -11.664 -8.367 1 98.5 137 ALA A O 1
ATOM 1033 N N . GLN A 1 138 ? 14.281 -12.062 -8.156 1 98.31 138 GLN A N 1
ATOM 1034 C CA . GLN A 1 138 ? 14.109 -12.75 -9.438 1 98.31 138 GLN A CA 1
ATOM 1035 C C . GLN A 1 138 ? 13.023 -12.094 -10.281 1 98.31 138 GLN A C 1
ATOM 1037 O O . GLN A 1 138 ? 11.836 -12.227 -9.984 1 98.31 138 GLN A O 1
ATOM 1042 N N . LEU A 1 139 ? 13.43 -11.359 -11.312 1 98.25 139 LEU A N 1
ATOM 1043 C CA . LEU A 1 139 ? 12.5 -10.781 -12.281 1 98.25 139 LEU A CA 1
ATOM 1044 C C . LEU A 1 139 ? 12.039 -11.836 -13.281 1 98.25 139 LEU A C 1
ATOM 1046 O O . LEU A 1 139 ? 12.859 -12.484 -13.93 1 98.25 139 LEU A O 1
ATOM 1050 N N . LEU A 1 140 ? 10.773 -12.055 -13.352 1 97.88 140 LEU A N 1
ATOM 1051 C CA . LEU A 1 140 ? 10.242 -12.938 -14.383 1 97.88 140 LEU A CA 1
ATOM 1052 C C . LEU A 1 140 ? 10.047 -12.18 -15.695 1 97.88 140 LEU A C 1
ATOM 1054 O O . LEU A 1 140 ? 9.188 -11.297 -15.781 1 97.88 140 LEU A O 1
ATOM 1058 N N . ALA A 1 141 ? 10.875 -12.203 -16.641 1 88.38 141 ALA A N 1
ATOM 1059 C CA . ALA A 1 141 ? 10.836 -11.523 -17.938 1 88.38 141 ALA A CA 1
ATOM 1060 C C . ALA A 1 141 ? 11.125 -12.5 -19.062 1 88.38 141 ALA A C 1
ATOM 1062 O O . ALA A 1 141 ? 11.594 -13.617 -18.828 1 88.38 141 ALA A O 1
ATOM 1063 N N . ALA A 1 142 ? 10.664 -11.969 -20.281 1 70.31 142 ALA A N 1
ATOM 1064 C CA . ALA A 1 142 ? 11.008 -12.742 -21.469 1 70.31 142 ALA A CA 1
ATOM 1065 C C . ALA A 1 142 ? 12.523 -12.906 -21.594 1 70.31 142 ALA A C 1
ATOM 1067 O O . ALA A 1 142 ? 13.273 -11.969 -21.328 1 70.31 142 ALA A O 1
ATOM 1068 N N . GLY A 1 143 ? 13 -14.117 -21.562 1 59.94 143 GLY A N 1
ATOM 1069 C CA . GLY A 1 143 ? 14.391 -14.516 -21.703 1 59.94 143 GLY A CA 1
ATOM 1070 C C . GLY A 1 143 ? 15.016 -14.992 -20.406 1 59.94 143 GLY A C 1
ATOM 1071 O O . GLY A 1 143 ? 16.219 -15.281 -20.359 1 59.94 143 GLY A O 1
ATOM 1072 N N . SER A 1 144 ? 14.234 -14.805 -19.422 1 47.41 144 SER A N 1
ATOM 1073 C CA . SER A 1 144 ? 14.812 -15.336 -18.188 1 47.41 144 SER A CA 1
ATOM 1074 C C . SER A 1 144 ? 14.734 -16.859 -18.156 1 47.41 144 SER A C 1
ATOM 1076 O O . SER A 1 144 ? 13.82 -17.453 -18.734 1 47.41 144 SER A O 1
ATOM 1078 N N . MET B 1 1 ? -13.016 11.789 19.766 1 86.12 1 MET B N 1
ATOM 1079 C CA . MET B 1 1 ? -12.445 10.773 18.891 1 86.12 1 MET B CA 1
ATOM 1080 C C . MET B 1 1 ? -11.203 11.305 18.172 1 86.12 1 MET B C 1
ATOM 1082 O O . MET B 1 1 ? -11.109 12.508 17.906 1 86.12 1 MET B O 1
ATOM 1086 N N . SER B 1 2 ? -10.133 10.562 18.094 1 97.62 2 SER B N 1
ATOM 1087 C CA . SER B 1 2 ? -8.891 11.023 17.484 1 97.62 2 SER B CA 1
ATOM 1088 C C . SER B 1 2 ? -8.992 11.023 15.961 1 97.62 2 SER B C 1
ATOM 1090 O O . SER B 1 2 ? -9.82 10.305 15.391 1 97.62 2 SER B O 1
ATOM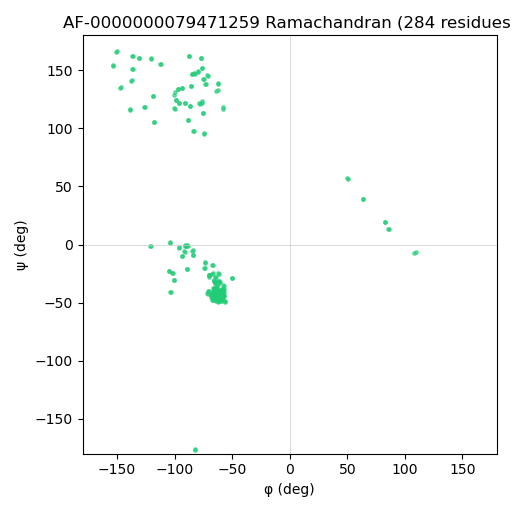 1092 N N . ALA B 1 3 ? -8.242 11.891 15.352 1 98.69 3 ALA B N 1
ATOM 1093 C CA . ALA B 1 3 ? -8.234 12.039 13.898 1 98.69 3 ALA B CA 1
ATOM 1094 C C . ALA B 1 3 ? -7.031 11.328 13.281 1 98.69 3 ALA B C 1
ATOM 1096 O O . ALA B 1 3 ? -5.883 11.656 13.594 1 98.69 3 ALA B O 1
ATOM 1097 N N . TYR B 1 4 ? -7.32 10.367 12.492 1 98.88 4 TYR B N 1
ATOM 1098 C CA . TYR B 1 4 ? -6.285 9.664 11.742 1 98.88 4 TYR B CA 1
ATOM 1099 C C . TYR B 1 4 ? -6.066 10.312 10.375 1 98.88 4 TYR B C 1
ATOM 1101 O O . TYR B 1 4 ? -7 10.422 9.578 1 98.88 4 TYR B O 1
ATOM 1109 N N . LEU B 1 5 ? -4.848 10.75 10.102 1 98.88 5 LEU B N 1
ATOM 1110 C CA . LEU B 1 5 ? -4.516 11.375 8.828 1 98.88 5 LEU B CA 1
ATOM 1111 C C . LEU B 1 5 ? -3.9 10.352 7.871 1 98.88 5 LEU B C 1
ATOM 1113 O O . LEU B 1 5 ? -2.881 9.734 8.188 1 98.88 5 LEU B O 1
ATOM 1117 N N . ASP B 1 6 ? -4.52 10.172 6.73 1 98.62 6 ASP B N 1
ATOM 1118 C CA . ASP B 1 6 ? -3.812 9.414 5.703 1 98.62 6 ASP B CA 1
ATOM 1119 C C . ASP B 1 6 ? -2.83 10.297 4.941 1 98.62 6 ASP B C 1
ATOM 1121 O O . ASP B 1 6 ? -2.65 11.469 5.281 1 98.62 6 ASP B O 1
ATOM 1125 N N . ALA B 1 7 ? -2.174 9.789 3.943 1 98.25 7 ALA B N 1
ATOM 1126 C CA . ALA B 1 7 ? -1.096 10.484 3.25 1 98.25 7 ALA B CA 1
ATOM 1127 C C . ALA B 1 7 ? -1.614 11.742 2.557 1 98.25 7 ALA B C 1
ATOM 1129 O O . ALA B 1 7 ? -0.929 12.766 2.52 1 98.25 7 ALA B O 1
ATOM 1130 N N . SER B 1 8 ? -2.82 11.656 2.008 1 98.12 8 SER B N 1
ATOM 1131 C CA . SER B 1 8 ? -3.369 12.797 1.277 1 98.12 8 SER B CA 1
ATOM 1132 C C . SER B 1 8 ? -3.594 13.992 2.199 1 98.12 8 SER B C 1
ATOM 1134 O O . SER B 1 8 ? -3.537 15.141 1.76 1 98.12 8 SER B O 1
ATOM 1136 N N . ALA B 1 9 ? -3.826 13.75 3.471 1 98.38 9 ALA B N 1
ATOM 1137 C CA . ALA B 1 9 ? -4.066 14.805 4.453 1 98.38 9 ALA B CA 1
ATOM 1138 C C . ALA B 1 9 ? -2.762 15.242 5.121 1 98.38 9 ALA B C 1
ATOM 1140 O O . ALA B 1 9 ? -2.754 16.156 5.938 1 98.38 9 ALA B O 1
ATOM 1141 N N . ILE B 1 10 ? -1.717 14.602 4.844 1 98.31 10 ILE B N 1
ATOM 1142 C CA . ILE B 1 10 ? -0.436 14.922 5.465 1 98.31 10 ILE B CA 1
ATOM 1143 C C . ILE B 1 10 ? 0.441 15.68 4.469 1 98.31 10 ILE B C 1
ATOM 1145 O O . ILE B 1 10 ? 1.108 16.656 4.836 1 98.31 10 ILE B O 1
ATOM 1149 N N . LEU B 1 11 ? 0.437 15.281 3.2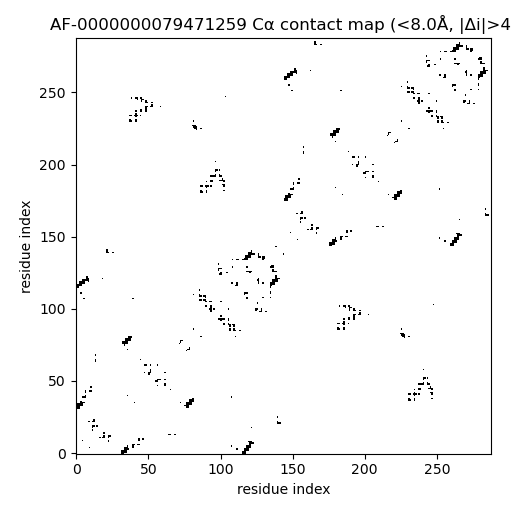36 1 97.44 11 LEU B N 1
ATOM 1150 C CA . LEU B 1 11 ? 1.352 15.781 2.219 1 97.44 11 LEU B CA 1
ATOM 1151 C C . LEU B 1 11 ? 1.231 17.297 2.078 1 97.44 11 LEU B C 1
ATOM 1153 O O . LEU B 1 11 ? 2.242 18 2.008 1 97.44 11 LEU B O 1
ATOM 1157 N N . PRO B 1 12 ? 0.015 17.844 2.156 1 96.31 12 PRO B N 1
ATOM 1158 C CA . PRO B 1 12 ? -0.131 19.297 2.008 1 96.31 12 PRO B CA 1
ATOM 1159 C C . PRO B 1 12 ? 0.509 20.078 3.156 1 96.31 12 PRO B C 1
ATOM 1161 O O . PRO B 1 12 ? 0.699 21.297 3.053 1 96.31 12 PRO B O 1
ATOM 1164 N N . ILE B 1 13 ? 0.771 19.422 4.262 1 94.88 13 ILE B N 1
ATOM 1165 C CA . ILE B 1 13 ? 1.473 20.047 5.375 1 94.88 13 ILE B CA 1
ATOM 1166 C C . ILE B 1 13 ? 2.932 20.281 4.996 1 94.88 13 ILE B C 1
ATOM 1168 O O . ILE B 1 13 ? 3.553 21.25 5.457 1 94.88 13 ILE B O 1
ATOM 1172 N N . LEU B 1 14 ? 3.451 19.453 4.059 1 95.44 14 LEU B N 1
ATOM 1173 C CA . LEU B 1 14 ? 4.875 19.438 3.746 1 95.44 14 LEU B CA 1
ATOM 1174 C C . LEU B 1 14 ? 5.16 20.219 2.465 1 95.44 14 LEU B C 1
ATOM 1176 O O . LEU B 1 14 ? 6.254 20.766 2.291 1 95.44 14 LEU B O 1
ATOM 1180 N N . ILE B 1 15 ? 4.27 20.234 1.61 1 95.25 15 ILE B N 1
ATOM 1181 C CA . ILE B 1 15 ? 4.441 20.891 0.326 1 95.25 15 ILE B CA 1
ATOM 1182 C C . ILE B 1 15 ? 3.184 21.688 -0.021 1 95.25 15 ILE B C 1
ATOM 1184 O O . ILE B 1 15 ? 2.08 21.312 0.39 1 95.25 15 ILE B O 1
ATOM 1188 N N . GLU B 1 16 ? 3.391 22.734 -0.758 1 93.5 16 GLU B N 1
ATOM 1189 C CA . GLU B 1 16 ? 2.234 23.5 -1.221 1 93.5 16 GLU B CA 1
ATOM 1190 C C . GLU B 1 16 ? 1.521 22.781 -2.363 1 93.5 16 GLU B C 1
ATOM 1192 O O . GLU B 1 16 ? 2.143 22.438 -3.371 1 93.5 16 GLU B O 1
ATOM 1197 N N . GLU B 1 17 ? 0.28 22.516 -2.207 1 93.12 17 GLU B N 1
ATOM 1198 C CA . GLU B 1 17 ? -0.568 21.891 -3.225 1 93.12 17 GLU B CA 1
ATOM 1199 C C . GLU B 1 17 ? -2.021 22.328 -3.066 1 93.12 17 GLU B C 1
ATOM 1201 O O . GLU B 1 17 ? -2.371 23.016 -2.098 1 93.12 17 GLU B O 1
ATOM 1206 N N . PRO B 1 18 ? -2.857 22.078 -4.078 1 91.62 18 PRO B N 1
ATOM 1207 C CA . PRO B 1 18 ? -4.238 22.562 -4.07 1 91.62 18 PRO B CA 1
ATOM 1208 C C . PRO B 1 18 ? -4.973 22.234 -2.771 1 91.62 18 PRO B C 1
ATOM 1210 O O . PRO B 1 18 ? -5.844 22.984 -2.338 1 91.62 18 PRO B O 1
ATOM 1213 N N . GLY B 1 19 ? -4.645 21.188 -2.088 1 93.62 19 GLY B N 1
ATOM 1214 C CA . GLY B 1 19 ? -5.281 20.766 -0.849 1 93.62 19 GLY B CA 1
ATOM 1215 C C . GLY B 1 19 ? -4.715 21.469 0.374 1 93.62 19 GLY B C 1
ATOM 1216 O O . GLY B 1 19 ? -5.254 21.328 1.476 1 93.62 19 GLY B O 1
ATOM 1217 N N . SER B 1 20 ? -3.709 22.266 0.266 1 96 20 SER B N 1
ATOM 1218 C CA . SER 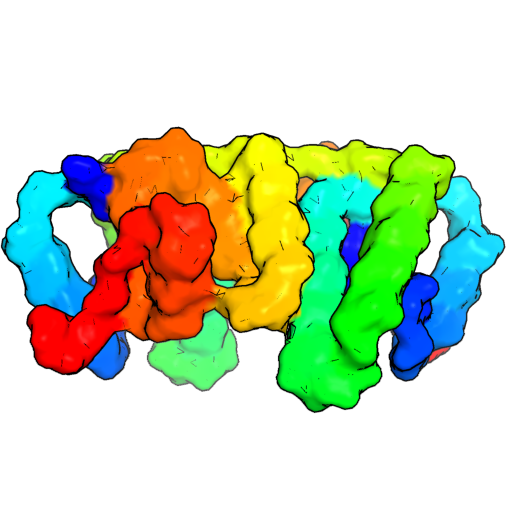B 1 20 ? -2.986 22.828 1.396 1 96 20 SER B CA 1
ATOM 1219 C C . SER B 1 20 ? -3.891 23.734 2.236 1 96 20 SER B C 1
ATOM 1221 O O . SER B 1 20 ? -3.943 23.594 3.459 1 96 20 SER B O 1
ATOM 1223 N N . PRO B 1 21 ? -4.73 24.609 1.615 1 96.31 21 PRO B N 1
ATOM 1224 C CA . PRO B 1 21 ? -5.598 25.469 2.438 1 96.31 21 PRO B CA 1
ATOM 1225 C C . PRO B 1 21 ? -6.594 24.672 3.27 1 96.31 21 PRO B C 1
ATOM 1227 O O . PRO B 1 21 ? -6.887 25.031 4.41 1 96.31 21 PRO B O 1
ATOM 1230 N N . LEU B 1 22 ? -7.062 23.562 2.74 1 97.19 22 LEU B N 1
ATOM 1231 C CA . LEU B 1 22 ? -8.016 22.719 3.438 1 97.19 22 LEU B CA 1
ATOM 1232 C C . LEU B 1 22 ? -7.375 22.047 4.648 1 97.19 22 LEU B C 1
ATOM 1234 O O . LEU B 1 22 ? -7.961 22.031 5.73 1 97.19 22 LEU B O 1
ATOM 1238 N N . VAL B 1 23 ? -6.207 21.531 4.469 1 97.69 23 VAL B N 1
ATOM 1239 C CA . VAL B 1 23 ? -5.504 20.812 5.531 1 97.69 23 VAL B CA 1
ATOM 1240 C C . VAL B 1 23 ? -5.051 21.812 6.602 1 97.69 23 VAL B C 1
ATOM 1242 O O . VAL B 1 23 ? -5.16 21.531 7.801 1 97.69 23 VAL B O 1
ATOM 1245 N N . ASP B 1 24 ? -4.578 22.984 6.16 1 96.25 24 ASP B N 1
ATOM 1246 C CA . ASP B 1 24 ? -4.18 24.031 7.102 1 96.25 24 ASP B CA 1
ATOM 1247 C C . ASP B 1 24 ? -5.34 24.422 8.008 1 96.25 24 ASP B C 1
ATOM 1249 O O . ASP B 1 24 ? -5.168 24.547 9.227 1 96.25 24 ASP B O 1
ATOM 1253 N N . ARG B 1 25 ? -6.441 24.641 7.406 1 97.25 25 ARG B N 1
ATOM 1254 C CA . ARG B 1 25 ? -7.629 25 8.172 1 97.25 25 ARG B CA 1
ATOM 1255 C C . ARG B 1 25 ? -8.008 23.906 9.156 1 97.25 25 ARG B C 1
ATOM 1257 O O . ARG B 1 25 ? -8.305 24.172 10.32 1 97.25 25 ARG B O 1
ATOM 1264 N N . PHE B 1 26 ? -8.039 22.656 8.711 1 97.69 26 PHE B N 1
ATOM 1265 C CA . PHE B 1 26 ? -8.383 21.516 9.555 1 97.69 26 PHE B CA 1
ATOM 1266 C C . PHE B 1 26 ? -7.457 21.453 10.766 1 97.69 26 PHE B C 1
ATOM 1268 O O . PHE B 1 26 ? -7.914 21.312 11.898 1 97.69 26 PHE B O 1
ATOM 1275 N N . ILE B 1 27 ? -6.133 21.547 10.516 1 96 27 ILE B N 1
ATOM 1276 C CA . ILE B 1 27 ? -5.129 21.438 11.57 1 96 27 ILE B CA 1
ATOM 1277 C C . ILE B 1 27 ? -5.309 22.594 12.57 1 96 27 ILE B C 1
ATOM 1279 O O . ILE B 1 27 ? -5.188 22.391 13.781 1 96 27 ILE B O 1
ATOM 1283 N N . ALA B 1 28 ? -5.621 23.766 12.062 1 95.56 28 ALA B N 1
ATOM 1284 C CA . ALA B 1 28 ? -5.773 24.938 12.906 1 95.56 28 ALA B CA 1
ATOM 1285 C C . ALA B 1 28 ? -7.023 24.844 13.781 1 95.56 28 ALA B C 1
ATOM 1287 O O . ALA B 1 28 ? -7.047 25.344 14.906 1 95.56 28 ALA B O 1
ATOM 1288 N N . GLU B 1 29 ? -7.957 24.125 13.312 1 96.12 29 GLU B N 1
ATOM 1289 C CA . GLU B 1 29 ? -9.266 24.172 13.961 1 96.12 29 GLU B CA 1
ATOM 1290 C C . GLU B 1 29 ? -9.523 22.922 14.789 1 96.12 29 GLU B C 1
ATOM 1292 O O . GLU B 1 29 ? -10.344 22.938 15.703 1 96.12 29 GLU B O 1
ATOM 1297 N N . THR B 1 30 ? -8.859 21.859 14.484 1 96.19 30 THR B N 1
ATOM 1298 C CA . THR B 1 30 ? -9.188 20.594 15.141 1 96.19 30 THR B CA 1
ATOM 1299 C C . THR B 1 30 ? -8.695 20.594 16.594 1 96.19 30 THR B C 1
ATOM 1301 O O . THR B 1 30 ? -7.625 21.141 16.875 1 96.19 30 THR B O 1
ATOM 1304 N N . ASP B 1 31 ? -9.562 20.062 17.469 1 95.31 31 ASP B N 1
ATOM 1305 C CA . ASP B 1 31 ? -9.18 19.859 18.859 1 95.31 31 ASP B CA 1
ATOM 1306 C C . ASP B 1 31 ? -8.883 18.391 19.125 1 95.31 31 ASP B C 1
ATOM 1308 O O . ASP B 1 31 ? -8.539 18.016 20.25 1 95.31 31 ASP B O 1
ATOM 1312 N N . GLU B 1 32 ? -8.977 17.609 18.141 1 96.56 32 GLU B N 1
ATOM 1313 C CA . GLU B 1 32 ? -8.766 16.172 18.281 1 96.56 32 GLU B CA 1
ATOM 1314 C C . GLU B 1 32 ? -7.281 15.82 18.25 1 96.56 32 GLU B C 1
ATOM 1316 O O . GLU B 1 32 ? -6.488 16.516 17.609 1 96.56 32 GLU B O 1
ATOM 1321 N N . ALA B 1 33 ? -6.961 14.836 18.969 1 98.06 33 ALA B N 1
ATOM 1322 C CA . ALA B 1 33 ? -5.613 14.297 18.812 1 98.06 33 ALA B CA 1
ATOM 1323 C C . ALA B 1 33 ? -5.395 13.773 17.406 1 98.06 33 ALA B C 1
ATOM 1325 O O . ALA B 1 33 ? -6.281 13.141 16.828 1 98.06 33 ALA B O 1
ATOM 1326 N N . LEU B 1 34 ? -4.219 14.062 16.891 1 98.69 34 LEU B N 1
ATOM 1327 C CA . LEU B 1 34 ? -3.865 13.594 15.562 1 98.69 34 LEU B CA 1
ATOM 1328 C C . LEU B 1 34 ? -3.115 12.266 15.625 1 98.69 34 LEU B C 1
ATOM 1330 O O . LEU B 1 34 ? -2.25 12.078 16.484 1 98.69 34 LEU B O 1
ATOM 1334 N N . VAL B 1 35 ? -3.51 11.359 14.773 1 98.81 35 VAL B N 1
ATOM 1335 C CA . VAL B 1 35 ? -2.865 10.055 14.68 1 98.81 35 VAL B CA 1
ATOM 1336 C C . VAL B 1 35 ? -2.277 9.867 13.281 1 98.81 35 VAL B C 1
ATOM 1338 O O . VAL B 1 35 ? -2.943 10.133 12.281 1 98.81 35 VAL B O 1
ATOM 1341 N N . VAL B 1 36 ? -1.025 9.523 13.188 1 98.56 36 VAL B N 1
ATOM 1342 C CA . VAL B 1 36 ? -0.342 9.18 11.945 1 98.56 36 VAL B CA 1
ATOM 1343 C C . VAL B 1 36 ? 0.324 7.812 12.078 1 98.56 36 VAL B C 1
ATOM 1345 O O . VAL B 1 36 ? 1.167 7.609 12.961 1 98.56 36 VAL B O 1
ATOM 1348 N N . SER B 1 37 ? -0.085 6.891 11.273 1 98.12 37 SER B N 1
ATOM 1349 C CA . SER B 1 37 ? 0.527 5.566 11.32 1 98.12 37 SER B CA 1
ATOM 1350 C C . SER B 1 37 ? 1.89 5.562 10.633 1 98.12 37 SER B C 1
ATOM 1352 O O . SER B 1 37 ? 2.189 6.449 9.836 1 98.12 37 SER B O 1
ATOM 1354 N N . GLU B 1 38 ? 2.666 4.543 10.977 1 96.38 38 GLU B N 1
ATOM 1355 C CA . GLU B 1 38 ? 3.934 4.359 10.281 1 96.38 38 GLU B CA 1
ATOM 1356 C C . GLU B 1 38 ? 3.709 4.113 8.789 1 96.38 38 GLU B C 1
ATOM 1358 O O . GLU B 1 38 ? 4.52 4.527 7.957 1 96.38 38 GLU B O 1
ATOM 1363 N N . PHE B 1 39 ? 2.625 3.5 8.43 1 97.62 39 PHE B N 1
ATOM 1364 C CA . PHE B 1 39 ? 2.303 3.236 7.035 1 97.62 39 PHE B CA 1
ATOM 1365 C C . PHE B 1 39 ? 2.021 4.535 6.289 1 97.62 39 PHE B C 1
ATOM 1367 O O . PHE B 1 39 ? 2.537 4.75 5.188 1 97.62 39 PHE B O 1
ATOM 1374 N N . ALA B 1 40 ? 1.189 5.387 6.891 1 98.5 40 ALA B N 1
ATOM 1375 C CA . ALA B 1 40 ? 0.921 6.691 6.289 1 98.5 40 ALA B CA 1
ATOM 1376 C C . ALA B 1 40 ? 2.213 7.48 6.094 1 98.5 40 ALA B C 1
ATOM 1378 O O . ALA B 1 40 ? 2.398 8.133 5.066 1 98.5 40 ALA B O 1
ATOM 1379 N N . ALA B 1 41 ? 3.088 7.383 7.078 1 98 41 ALA B N 1
ATOM 1380 C CA . ALA B 1 41 ? 4.367 8.078 6.992 1 98 41 ALA B CA 1
ATOM 1381 C C . ALA B 1 41 ? 5.188 7.57 5.809 1 98 41 ALA B C 1
ATOM 1383 O O . ALA B 1 41 ? 5.82 8.359 5.102 1 98 41 ALA B O 1
ATOM 1384 N N . ALA B 1 42 ? 5.172 6.281 5.621 1 97.62 42 ALA B N 1
ATOM 1385 C CA . ALA B 1 42 ? 5.883 5.707 4.48 1 97.62 42 ALA B CA 1
ATOM 1386 C C . ALA B 1 42 ? 5.285 6.191 3.162 1 97.62 42 ALA B C 1
ATOM 1388 O O . ALA B 1 42 ? 6.016 6.453 2.203 1 97.62 42 ALA B O 1
ATOM 1389 N N . GLU B 1 43 ? 3.988 6.266 3.102 1 98.38 43 GLU B N 1
ATOM 1390 C CA . GLU B 1 43 ? 3.33 6.77 1.899 1 98.38 43 GLU B CA 1
ATOM 1391 C C . GLU B 1 43 ? 3.723 8.219 1.617 1 98.38 43 GLU B C 1
ATOM 1393 O O . GLU B 1 43 ? 3.936 8.594 0.463 1 98.38 43 GLU B O 1
ATOM 1398 N N . VAL B 1 44 ? 3.814 9.016 2.629 1 97.81 44 VAL B N 1
ATOM 1399 C CA . VAL B 1 44 ? 4.215 10.414 2.492 1 97.81 44 VAL B CA 1
ATOM 1400 C C . VAL B 1 44 ? 5.641 10.492 1.958 1 97.81 44 VAL B C 1
ATOM 1402 O O . VAL B 1 44 ? 5.918 11.242 1.016 1 97.81 44 VAL B O 1
ATOM 1405 N N . ALA B 1 45 ? 6.5 9.695 2.543 1 97.5 45 ALA B N 1
ATOM 1406 C CA . ALA B 1 45 ? 7.891 9.664 2.086 1 97.5 45 ALA B CA 1
ATOM 1407 C C . ALA B 1 45 ? 7.977 9.219 0.629 1 97.5 45 ALA B C 1
ATOM 1409 O O . ALA B 1 45 ? 8.75 9.781 -0.15 1 97.5 45 ALA B O 1
ATOM 1410 N N . SER B 1 46 ? 7.199 8.219 0.273 1 97.44 46 SER B N 1
ATOM 1411 C CA . SER B 1 46 ? 7.16 7.746 -1.105 1 97.44 46 SER B CA 1
ATOM 1412 C C . SER B 1 46 ? 6.664 8.836 -2.053 1 97.44 46 SER B C 1
ATOM 1414 O O . SER B 1 46 ? 7.152 8.961 -3.176 1 97.44 46 SER B O 1
ATOM 1416 N N . ALA B 1 47 ? 5.707 9.594 -1.671 1 97.06 47 ALA B N 1
ATOM 1417 C CA . ALA B 1 47 ? 5.168 10.672 -2.494 1 97.06 47 ALA B CA 1
ATOM 1418 C C . ALA B 1 47 ? 6.211 11.766 -2.715 1 97.06 47 ALA B C 1
ATOM 1420 O O . ALA B 1 47 ? 6.328 12.305 -3.818 1 97.06 47 ALA B O 1
ATOM 1421 N N . LEU B 1 48 ? 6.918 12.102 -1.654 1 96.56 48 LEU B N 1
ATOM 1422 C CA . LEU B 1 48 ? 7.973 13.094 -1.798 1 96.56 48 LEU B CA 1
ATOM 1423 C C . LEU B 1 48 ? 9.078 12.586 -2.721 1 96.56 48 LEU B C 1
ATOM 1425 O O . LEU B 1 48 ? 9.609 13.352 -3.529 1 96.56 48 LEU B O 1
ATOM 1429 N N . SER B 1 49 ? 9.367 11.297 -2.59 1 95.56 49 SER B N 1
ATOM 1430 C CA . SER B 1 49 ? 10.352 10.695 -3.484 1 95.56 49 SER B CA 1
ATOM 1431 C C . SER B 1 49 ? 9.914 10.812 -4.941 1 95.56 49 SER B C 1
ATOM 1433 O O . SER B 1 49 ? 10.742 11.047 -5.824 1 95.56 49 SER B O 1
ATOM 1435 N N . ARG B 1 50 ? 8.688 10.633 -5.16 1 95.81 50 ARG B N 1
ATOM 1436 C CA . ARG B 1 50 ? 8.156 10.766 -6.516 1 95.81 50 ARG B CA 1
ATOM 1437 C C . ARG B 1 50 ? 8.352 12.188 -7.039 1 95.81 50 ARG B C 1
ATOM 1439 O O . ARG B 1 50 ? 8.664 12.383 -8.211 1 95.81 50 ARG B O 1
ATOM 1446 N N . LEU B 1 51 ? 8.141 13.156 -6.215 1 95.88 51 LEU B N 1
ATOM 1447 C CA . LEU B 1 51 ? 8.312 14.547 -6.617 1 95.88 51 LEU B CA 1
ATOM 1448 C C . LEU B 1 51 ? 9.773 14.828 -6.98 1 95.88 51 LEU B C 1
ATOM 1450 O O . LEU B 1 51 ? 10.047 15.594 -7.91 1 95.88 51 LEU B O 1
ATOM 1454 N N . VAL B 1 52 ? 10.68 14.219 -6.262 1 96.19 52 VAL B N 1
ATOM 1455 C CA . VAL B 1 52 ? 12.102 14.367 -6.566 1 96.19 52 VAL B CA 1
ATOM 1456 C C . VAL B 1 52 ? 12.406 13.75 -7.93 1 96.19 52 VAL B C 1
ATOM 1458 O O . VAL B 1 52 ? 13.008 14.391 -8.789 1 96.19 52 VAL B O 1
ATOM 1461 N N . ARG B 1 53 ? 11.922 12.578 -8.156 1 93 53 ARG B N 1
ATOM 1462 C CA . ARG B 1 53 ? 12.219 11.836 -9.383 1 93 53 ARG B CA 1
ATOM 1463 C C . ARG B 1 53 ? 11.625 12.531 -10.602 1 93 53 ARG B C 1
ATOM 1465 O O . ARG B 1 53 ? 12.203 12.492 -11.688 1 93 53 ARG B O 1
ATOM 1472 N N . THR B 1 54 ? 10.516 13.203 -10.391 1 94.88 54 THR B N 1
ATOM 1473 C CA . THR B 1 54 ? 9.828 13.859 -11.5 1 94.88 54 THR B CA 1
ATOM 1474 C C . THR B 1 54 ? 10.312 15.297 -11.664 1 94.88 54 THR B C 1
ATOM 1476 O O . THR B 1 54 ? 9.766 16.047 -12.469 1 94.88 54 THR B O 1
ATOM 1479 N N . GLY B 1 55 ? 11.219 15.742 -10.828 1 94.69 55 GLY B N 1
ATOM 1480 C CA . GLY B 1 55 ? 11.875 17.031 -10.961 1 94.69 55 GLY B CA 1
ATOM 1481 C C . GLY B 1 55 ? 11.086 18.172 -10.336 1 94.69 55 GLY B C 1
ATOM 1482 O O . GLY B 1 55 ? 11.398 19.344 -10.555 1 94.69 55 GLY B O 1
ATOM 1483 N N . LEU B 1 56 ? 10.117 17.844 -9.562 1 95 56 LEU B N 1
ATOM 1484 C CA . LEU B 1 56 ? 9.242 18.859 -8.992 1 95 56 LEU B CA 1
ATOM 1485 C C . LEU B 1 56 ? 9.734 19.281 -7.609 1 95 56 LEU B C 1
ATOM 1487 O O . LEU B 1 56 ? 9.242 20.266 -7.051 1 95 56 LEU B O 1
ATOM 1491 N N . LEU B 1 57 ? 10.711 18.547 -7.055 1 95.38 57 LEU B N 1
ATOM 1492 C CA . LEU B 1 57 ? 11.289 18.844 -5.75 1 95.38 57 LEU B CA 1
ATOM 1493 C C . LEU B 1 57 ? 12.766 18.469 -5.719 1 95.38 57 LEU B C 1
ATOM 1495 O O . LEU B 1 57 ? 13.148 17.406 -6.215 1 95.38 57 LEU B O 1
ATOM 1499 N N . ASP B 1 58 ? 13.5 19.328 -5.195 1 96.5 58 ASP B N 1
ATOM 1500 C CA . ASP B 1 58 ? 14.922 19.031 -5.027 1 96.5 58 ASP B CA 1
ATOM 1501 C C . ASP B 1 58 ? 15.148 18 -3.932 1 96.5 58 ASP B C 1
ATOM 1503 O O . ASP B 1 58 ? 14.492 18.031 -2.891 1 96.5 58 ASP B O 1
ATOM 1507 N N . ALA B 1 59 ? 16.203 17.172 -4.191 1 95.88 59 ALA B N 1
ATOM 1508 C CA . ALA B 1 59 ? 16.469 16.078 -3.246 1 95.88 59 ALA B CA 1
ATOM 1509 C C . ALA B 1 59 ? 16.812 16.641 -1.863 1 95.88 59 ALA B C 1
ATOM 1511 O O . ALA B 1 59 ? 16.375 16.078 -0.846 1 95.88 59 ALA B O 1
ATOM 1512 N N . ALA B 1 60 ? 17.562 17.672 -1.834 1 97.12 60 ALA B N 1
ATOM 1513 C CA . ALA B 1 60 ? 17.938 18.281 -0.559 1 97.12 60 ALA B CA 1
ATOM 1514 C C . ALA B 1 60 ? 16.719 18.875 0.144 1 97.12 60 ALA B C 1
ATOM 1516 O O . ALA B 1 60 ? 16.594 18.766 1.365 1 97.12 60 ALA B O 1
ATOM 1517 N N . ASP B 1 61 ? 15.883 19.484 -0.635 1 97.25 61 ASP B N 1
ATOM 1518 C CA . ASP B 1 61 ? 14.648 20.031 -0.09 1 97.25 61 ASP B CA 1
ATOM 1519 C C . ASP B 1 61 ? 13.742 18.938 0.441 1 97.25 61 ASP B C 1
ATOM 1521 O O . ASP B 1 61 ? 13.156 19.062 1.516 1 97.25 61 ASP B O 1
ATOM 1525 N N . ALA B 1 62 ? 13.672 17.875 -0.32 1 97.25 62 ALA B N 1
ATOM 1526 C CA . ALA B 1 62 ? 12.859 16.734 0.101 1 97.25 62 ALA B CA 1
ATOM 1527 C C . ALA B 1 62 ? 13.367 16.156 1.417 1 97.25 62 ALA B C 1
ATOM 1529 O O . ALA B 1 62 ? 12.578 15.836 2.309 1 97.25 62 ALA B O 1
ATOM 1530 N N . THR B 1 63 ? 14.664 16.047 1.531 1 97.12 63 THR B N 1
ATOM 1531 C CA . THR B 1 63 ? 15.281 15.523 2.748 1 97.12 63 THR B CA 1
ATOM 1532 C C . THR B 1 63 ? 14.961 16.422 3.941 1 97.12 63 THR B C 1
ATOM 1534 O O . THR B 1 63 ? 14.617 15.938 5.02 1 97.12 63 THR B O 1
ATOM 1537 N N . ALA B 1 64 ? 15.047 17.688 3.719 1 97.88 64 ALA B N 1
ATOM 1538 C CA . ALA B 1 64 ? 14.734 18.656 4.777 1 97.88 64 ALA B CA 1
ATOM 1539 C C . ALA B 1 64 ? 13.266 18.562 5.184 1 97.88 64 ALA B C 1
ATOM 1541 O O . ALA B 1 64 ? 12.938 18.594 6.371 1 97.88 64 ALA B O 1
ATOM 1542 N N . ARG B 1 65 ? 12.398 18.453 4.262 1 97.44 65 ARG B N 1
ATOM 1543 C CA . ARG B 1 65 ? 10.969 18.375 4.52 1 97.44 65 ARG B CA 1
ATOM 1544 C C . ARG B 1 65 ? 10.617 17.078 5.258 1 97.44 65 ARG B C 1
ATOM 1546 O O . ARG B 1 65 ? 9.742 17.078 6.129 1 97.44 65 ARG B O 1
ATOM 1553 N N . LEU B 1 66 ? 11.289 16.016 4.895 1 97.56 66 LEU B N 1
ATOM 1554 C CA . LEU B 1 66 ? 11.078 14.758 5.59 1 97.56 66 LEU B CA 1
ATOM 1555 C C . LEU B 1 66 ? 11.531 14.852 7.043 1 97.56 66 LEU B C 1
ATOM 1557 O O . LEU B 1 66 ? 10.898 14.289 7.938 1 97.56 66 LEU B O 1
ATOM 1561 N N . ALA B 1 67 ? 12.625 15.539 7.254 1 97.69 67 ALA B N 1
ATOM 1562 C CA . ALA B 1 67 ? 13.094 15.75 8.625 1 97.69 67 ALA B CA 1
ATOM 1563 C C . ALA B 1 67 ? 12.086 16.562 9.422 1 97.69 67 ALA B C 1
ATOM 1565 O O . ALA B 1 67 ? 11.812 16.266 10.586 1 97.69 67 ALA B O 1
ATOM 1566 N N . ASP B 1 68 ? 11.578 17.594 8.789 1 96.88 68 ASP B N 1
ATOM 1567 C CA . ASP B 1 68 ? 10.539 18.406 9.414 1 96.88 68 ASP B CA 1
ATOM 1568 C C . ASP B 1 68 ? 9.297 17.578 9.727 1 96.88 68 ASP B C 1
ATOM 1570 O O . ASP B 1 68 ? 8.703 17.719 10.789 1 96.88 68 ASP B O 1
ATOM 1574 N N . PHE B 1 69 ? 8.961 16.766 8.836 1 97.56 69 PHE B N 1
ATOM 1575 C CA . PHE B 1 69 ? 7.816 15.867 8.992 1 97.56 69 PHE B CA 1
ATOM 1576 C C . PHE B 1 69 ? 8.023 14.93 10.18 1 97.56 69 PHE B C 1
ATOM 1578 O O . PHE B 1 69 ? 7.117 14.742 10.992 1 97.56 69 PHE B O 1
ATOM 1585 N N . ASP B 1 70 ? 9.195 14.312 10.242 1 97.62 70 ASP B N 1
ATOM 1586 C CA . ASP B 1 70 ? 9.508 13.406 11.344 1 97.62 70 ASP B CA 1
ATOM 1587 C C . ASP B 1 70 ? 9.414 14.125 12.688 1 97.62 70 ASP B C 1
ATOM 1589 O O . ASP B 1 70 ? 8.891 13.57 13.656 1 97.62 70 ASP B O 1
ATOM 1593 N N . ALA B 1 71 ? 9.914 15.336 12.727 1 97.69 71 ALA B N 1
ATOM 1594 C CA . ALA B 1 71 ? 9.875 16.125 13.961 1 97.69 71 ALA B CA 1
ATOM 1595 C C . ALA B 1 71 ? 8.438 16.469 14.344 1 97.69 71 ALA B C 1
ATOM 1597 O O . ALA B 1 71 ? 8.055 16.359 15.508 1 97.69 71 ALA B O 1
ATOM 1598 N N . TRP B 1 72 ? 7.66 16.844 13.375 1 97.19 72 TRP B N 1
ATOM 1599 C CA . TRP B 1 72 ? 6.254 17.172 13.609 1 97.19 72 TRP B CA 1
ATOM 1600 C C . TRP B 1 72 ? 5.488 15.945 14.086 1 97.19 72 TRP B C 1
ATOM 1602 O O . TRP B 1 72 ? 4.738 16.016 15.062 1 97.19 72 TRP B O 1
ATOM 1612 N N . ARG B 1 73 ? 5.68 14.883 13.391 1 97.5 73 ARG B N 1
ATOM 1613 C CA . ARG B 1 73 ? 5.012 13.633 13.75 1 97.5 73 ARG B CA 1
ATOM 1614 C C . ARG B 1 73 ? 5.344 13.227 15.18 1 97.5 73 ARG B C 1
ATOM 1616 O O . ARG B 1 73 ? 4.457 12.828 15.938 1 97.5 73 ARG B O 1
ATOM 1623 N N . ALA B 1 74 ? 6.582 13.336 15.547 1 97.12 74 ALA B N 1
ATOM 1624 C CA . ALA B 1 74 ? 7.047 12.93 16.875 1 97.12 74 ALA B CA 1
ATOM 1625 C C . ALA B 1 74 ? 6.445 13.82 17.953 1 97.12 74 ALA B C 1
ATOM 1627 O O . ALA B 1 74 ? 6.148 13.352 19.062 1 97.12 74 ALA B O 1
ATOM 1628 N N . SER B 1 75 ? 6.191 15.07 17.641 1 97.06 75 SER B N 1
ATOM 1629 C CA . SER B 1 75 ? 5.812 16.031 18.672 1 97.06 75 SER B CA 1
ATOM 1630 C C . SER B 1 75 ? 4.309 16.281 18.672 1 97.06 75 SER B C 1
ATOM 1632 O O . SER B 1 75 ? 3.729 16.625 19.703 1 97.06 75 SER B O 1
ATOM 1634 N N . ALA B 1 76 ? 3.693 16.047 17.516 1 96.62 76 ALA B N 1
ATOM 1635 C CA . ALA B 1 76 ? 2.348 16.594 17.375 1 96.62 76 ALA B CA 1
ATOM 1636 C C . ALA B 1 76 ? 1.333 15.484 17.094 1 96.62 76 ALA B C 1
ATOM 1638 O O . ALA B 1 76 ? 0.132 15.742 16.984 1 96.62 76 ALA B O 1
ATOM 1639 N N . THR B 1 77 ? 1.788 14.234 17 1 98.31 77 THR B N 1
ATOM 1640 C CA . THR B 1 77 ? 0.859 13.164 16.656 1 98.31 77 THR B CA 1
ATOM 1641 C C . THR B 1 77 ? 1.101 11.938 17.531 1 98.31 77 THR B 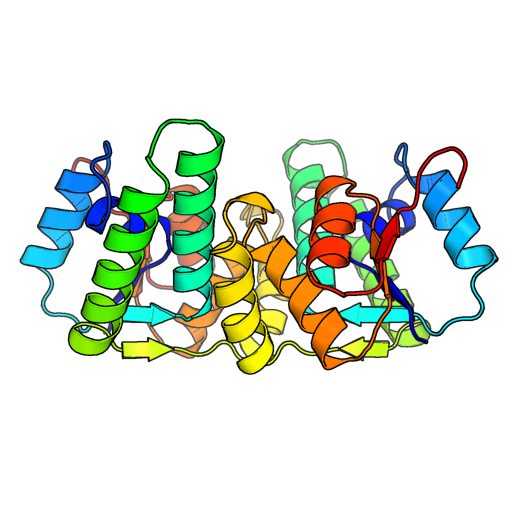C 1
ATOM 1643 O O . THR B 1 77 ? 2.127 11.844 18.203 1 98.31 77 THR B O 1
ATOM 1646 N N . VAL B 1 78 ? 0.121 11.094 17.562 1 98 78 VAL B N 1
ATOM 1647 C CA . VAL B 1 78 ? 0.237 9.773 18.172 1 98 78 VAL B CA 1
ATOM 1648 C C . VAL B 1 78 ? 0.537 8.727 17.094 1 98 78 VAL B C 1
ATOM 1650 O O . VAL B 1 78 ? -0.113 8.703 16.047 1 98 78 VAL B O 1
ATOM 1653 N N . ASP B 1 79 ? 1.495 7.91 17.422 1 97.12 79 ASP B N 1
ATOM 1654 C CA . ASP B 1 79 ? 1.868 6.867 16.484 1 97.12 79 ASP B CA 1
ATOM 1655 C C . ASP B 1 79 ? 0.897 5.691 16.547 1 97.12 79 ASP B C 1
ATOM 1657 O O . ASP B 1 79 ? 0.354 5.387 17.609 1 97.12 79 ASP B O 1
ATOM 1661 N N . LEU B 1 80 ? 0.718 5.051 15.43 1 97 80 LEU B N 1
ATOM 1662 C CA . LEU B 1 80 ? -0.124 3.863 15.336 1 97 80 LEU B CA 1
ATOM 1663 C C . LEU B 1 80 ? 0.524 2.805 14.445 1 97 80 LEU B C 1
ATOM 1665 O O . LEU B 1 80 ? 0.673 3.008 13.242 1 97 80 LEU B O 1
ATOM 1669 N N . ASP B 1 81 ? 0.844 1.706 15.039 1 95 81 ASP B N 1
ATOM 1670 C CA . ASP B 1 81 ? 1.495 0.625 14.305 1 95 81 ASP B CA 1
ATOM 1671 C C . ASP B 1 81 ? 0.467 -0.254 13.594 1 95 81 ASP B C 1
ATOM 1673 O O . ASP B 1 81 ? -0.619 -0.499 14.125 1 95 81 ASP B O 1
ATOM 1677 N N . LEU B 1 82 ? 0.905 -0.724 12.492 1 94.44 82 LEU B N 1
ATOM 1678 C CA . LEU B 1 82 ? 0.095 -1.713 11.789 1 94.44 82 LEU B CA 1
ATOM 1679 C C . LEU B 1 82 ? 0.176 -3.07 12.477 1 94.44 82 LEU B C 1
ATOM 1681 O O . LEU B 1 82 ? 1.247 -3.479 12.93 1 94.44 82 LEU B O 1
ATOM 1685 N N . GLN B 1 83 ? -0.903 -3.764 12.508 1 94.44 83 GLN B N 1
ATOM 1686 C CA . GLN B 1 83 ? -0.984 -5.121 13.039 1 94.44 83 GLN B CA 1
ATOM 1687 C C . GLN B 1 83 ? -1.464 -6.102 11.977 1 94.44 83 GLN B C 1
ATOM 1689 O O . GLN B 1 83 ? -2.057 -5.695 10.977 1 94.44 83 GLN B O 1
ATOM 1694 N N . ALA B 1 84 ? -1.166 -7.387 12.25 1 92.75 84 ALA B N 1
ATOM 1695 C CA . ALA B 1 84 ? -1.604 -8.43 11.32 1 92.75 84 ALA B CA 1
ATOM 1696 C C . ALA B 1 84 ? -3.117 -8.398 11.141 1 92.75 84 ALA B C 1
ATOM 1698 O O . ALA B 1 84 ? -3.621 -8.672 10.047 1 92.75 84 ALA B O 1
ATOM 1699 N N . SER B 1 85 ? -3.812 -8.062 12.219 1 95.69 85 SER B N 1
ATOM 1700 C CA . SER B 1 85 ? -5.27 -8.008 12.148 1 95.69 85 SER B CA 1
ATOM 1701 C C . SER B 1 85 ? -5.742 -6.91 11.203 1 95.69 85 SER B C 1
ATOM 1703 O O . SER B 1 85 ? -6.785 -7.043 10.562 1 95.69 85 SER B O 1
ATOM 1705 N N . ASP B 1 86 ? -5.016 -5.777 11.094 1 97.69 86 ASP B N 1
ATOM 1706 C CA . ASP B 1 86 ? -5.355 -4.711 10.156 1 97.69 86 ASP B CA 1
ATOM 1707 C C . ASP B 1 86 ? -5.27 -5.195 8.711 1 97.69 86 ASP B C 1
ATOM 1709 O O . ASP B 1 86 ? -6.121 -4.863 7.887 1 97.69 86 ASP B O 1
ATOM 1713 N N . ILE B 1 87 ? -4.238 -5.98 8.43 1 96.06 87 ILE B N 1
ATOM 1714 C CA . ILE B 1 87 ? -4.008 -6.477 7.074 1 96.06 87 ILE B CA 1
ATOM 1715 C C . ILE B 1 87 ? -5.098 -7.473 6.695 1 96.06 87 ILE B C 1
ATOM 1717 O O . ILE B 1 87 ? -5.613 -7.441 5.574 1 96.06 87 ILE B O 1
ATOM 1721 N N . ARG B 1 88 ? -5.418 -8.344 7.625 1 95.81 88 ARG B N 1
ATOM 1722 C CA . ARG B 1 88 ? -6.484 -9.305 7.379 1 95.81 88 ARG B CA 1
ATOM 1723 C C . ARG B 1 88 ? -7.809 -8.602 7.105 1 95.81 88 ARG B C 1
ATOM 1725 O O . ARG B 1 88 ? -8.555 -9 6.207 1 95.81 88 ARG B O 1
ATOM 1732 N N . LEU B 1 89 ? -8.047 -7.586 7.891 1 98.06 89 LEU B N 1
ATOM 1733 C CA . LEU B 1 89 ? -9.289 -6.836 7.695 1 98.06 89 LEU B CA 1
ATOM 1734 C C . LEU B 1 89 ? -9.266 -6.098 6.363 1 98.06 89 LEU B C 1
ATOM 1736 O O . LEU B 1 89 ? -10.281 -6.035 5.664 1 98.06 89 LEU B O 1
ATOM 1740 N N . ALA B 1 90 ? -8.148 -5.492 5.996 1 98.25 90 ALA B N 1
ATOM 1741 C CA . ALA B 1 90 ? -8.008 -4.828 4.703 1 98.25 90 ALA B CA 1
ATOM 1742 C C . ALA B 1 90 ? -8.281 -5.793 3.557 1 98.25 90 ALA B C 1
ATOM 1744 O O . ALA B 1 90 ? -8.906 -5.426 2.559 1 98.25 90 ALA B O 1
ATOM 1745 N N . HIS B 1 91 ? -7.77 -7 3.75 1 96.94 91 HIS B N 1
ATOM 1746 C CA . HIS B 1 91 ? -7.996 -8.047 2.762 1 96.94 91 HIS B CA 1
ATOM 1747 C C . HIS B 1 91 ? -9.484 -8.305 2.561 1 96.94 91 HIS B C 1
ATOM 1749 O O . HIS B 1 91 ? -9.938 -8.531 1.436 1 96.94 91 HIS B O 1
ATOM 1755 N N . ILE B 1 92 ? -10.234 -8.25 3.613 1 97.25 92 ILE B N 1
ATOM 1756 C CA . ILE B 1 92 ? -11.68 -8.414 3.549 1 97.25 92 ILE B CA 1
ATOM 1757 C C . ILE B 1 92 ? -12.312 -7.195 2.889 1 97.25 92 ILE B C 1
ATOM 1759 O O . ILE B 1 92 ? -13.188 -7.328 2.033 1 97.25 92 ILE B O 1
ATOM 1763 N N . PHE B 1 93 ? -11.891 -6.012 3.211 1 98.5 93 PHE B N 1
ATOM 1764 C CA . PHE B 1 93 ? -12.453 -4.77 2.693 1 98.5 93 PHE B CA 1
ATOM 1765 C C . PHE B 1 93 ? -12.305 -4.699 1.178 1 98.5 93 PHE B C 1
ATOM 1767 O O . PHE B 1 93 ? -13.227 -4.27 0.478 1 98.5 93 PHE B O 1
ATOM 1774 N N . VAL B 1 94 ? -11.172 -5.133 0.643 1 97.81 94 VAL B N 1
ATOM 1775 C CA . VAL B 1 94 ? -10.906 -4.957 -0.78 1 97.81 94 VAL B CA 1
ATOM 1776 C C . VAL B 1 94 ? -11.75 -5.934 -1.592 1 97.81 94 VAL B C 1
ATOM 1778 O O . VAL B 1 94 ? -11.875 -5.797 -2.812 1 97.81 94 VAL B O 1
ATOM 1781 N N . ARG B 1 95 ? -12.289 -6.91 -0.965 1 96.56 95 ARG B N 1
ATOM 1782 C CA . ARG B 1 95 ? -13.117 -7.891 -1.656 1 96.56 95 ARG B CA 1
ATOM 1783 C C . ARG B 1 95 ? -14.547 -7.395 -1.804 1 96.56 95 ARG B C 1
ATOM 1785 O O . ARG B 1 95 ? -15.375 -8.039 -2.461 1 96.56 95 ARG B O 1
ATOM 1792 N N . ARG B 1 96 ? -14.82 -6.297 -1.132 1 96.69 96 ARG B N 1
ATOM 1793 C CA . ARG B 1 96 ? -16.047 -5.562 -1.451 1 96.69 96 ARG B CA 1
ATOM 1794 C C . ARG B 1 96 ? -15.898 -4.801 -2.764 1 96.69 96 ARG B C 1
ATOM 1796 O O . ARG B 1 96 ? -15.547 -3.619 -2.766 1 96.69 96 ARG B O 1
ATOM 1803 N N . PHE B 1 97 ? -16.344 -5.391 -3.82 1 94.62 97 PHE B N 1
ATOM 1804 C CA . PHE B 1 97 ? -16.062 -4.906 -5.168 1 94.62 97 PHE B CA 1
ATOM 1805 C C . PHE B 1 97 ? -16.734 -3.566 -5.414 1 94.62 97 PHE B C 1
ATOM 1807 O O . PHE B 1 97 ? -16.297 -2.779 -6.25 1 94.62 97 PHE B O 1
ATOM 1814 N N . ASP B 1 98 ? -17.766 -3.307 -4.711 1 93.5 98 ASP B N 1
ATOM 1815 C CA . ASP B 1 98 ? -18.547 -2.086 -4.895 1 93.5 98 ASP B CA 1
ATOM 1816 C C . ASP B 1 98 ? -17.797 -0.875 -4.324 1 93.5 98 ASP B C 1
ATOM 1818 O O . ASP B 1 98 ? -18.094 0.264 -4.703 1 93.5 98 ASP B O 1
ATOM 1822 N N . LEU B 1 99 ? -16.828 -1.037 -3.426 1 95.06 99 LEU B N 1
ATOM 1823 C CA . LEU B 1 99 ? -16.188 0.06 -2.713 1 95.06 99 LEU B CA 1
ATOM 1824 C C . LEU B 1 99 ? -14.984 0.585 -3.492 1 95.06 99 LEU B C 1
ATOM 1826 O O . LEU B 1 99 ? -14.492 1.681 -3.217 1 95.06 99 LEU B O 1
ATOM 1830 N N . MET B 1 100 ? -14.445 -0.166 -4.355 1 91 100 MET B N 1
ATOM 1831 C CA . MET B 1 100 ? -13.344 0.25 -5.227 1 91 100 MET B CA 1
ATOM 1832 C C . MET B 1 100 ? -12.102 0.59 -4.41 1 91 100 MET B C 1
ATOM 1834 O O . MET B 1 100 ? -11.422 1.577 -4.691 1 91 100 MET B O 1
ATOM 1838 N N . LEU B 1 101 ? -11.867 -0.143 -3.43 1 96.12 101 LEU B N 1
ATOM 1839 C CA . LEU B 1 101 ? -10.727 0.117 -2.562 1 96.12 101 LEU B CA 1
ATOM 1840 C C . LEU B 1 101 ? -9.469 -0.543 -3.109 1 96.12 101 LEU B C 1
ATOM 1842 O O . LEU B 1 101 ? -9.508 -1.691 -3.557 1 96.12 101 LEU B O 1
ATOM 1846 N N . ARG B 1 102 ? -8.43 0.2 -3.059 1 97.12 102 ARG B N 1
ATOM 1847 C CA . ARG B 1 102 ? -7.105 -0.392 -3.219 1 97.12 102 ARG B CA 1
ATOM 1848 C C . ARG B 1 102 ? -6.559 -0.88 -1.883 1 97.12 102 ARG B C 1
ATOM 1850 O O . ARG B 1 102 ? -7.055 -0.491 -0.823 1 97.12 102 ARG B O 1
ATOM 1857 N N . ALA B 1 103 ? -5.566 -1.736 -1.946 1 97.62 103 ALA B N 1
ATOM 1858 C CA . ALA B 1 103 ? -5.051 -2.375 -0.739 1 97.62 103 ALA B CA 1
ATOM 1859 C C . ALA B 1 103 ? -4.523 -1.336 0.248 1 97.62 103 ALA B C 1
ATOM 1861 O O . ALA B 1 103 ? -4.875 -1.361 1.431 1 97.62 103 ALA B O 1
ATOM 1862 N N . PRO B 1 104 ? -3.746 -0.326 -0.161 1 97.5 104 PRO B N 1
ATOM 1863 C CA . PRO B 1 104 ? -3.285 0.677 0.802 1 97.5 104 PRO B CA 1
ATOM 1864 C C . PRO B 1 104 ? -4.434 1.469 1.424 1 97.5 104 PRO B C 1
ATOM 1866 O O . PRO B 1 104 ? -4.41 1.757 2.623 1 97.5 104 PRO B O 1
ATOM 1869 N N . ASP B 1 105 ? -5.441 1.799 0.629 1 98.19 105 ASP B N 1
ATOM 1870 C CA . ASP B 1 105 ? -6.613 2.498 1.145 1 98.19 105 ASP B CA 1
ATOM 1871 C C . ASP B 1 105 ? -7.34 1.655 2.191 1 98.19 105 ASP B C 1
ATOM 1873 O O . ASP B 1 105 ? -7.75 2.17 3.232 1 98.19 105 ASP B O 1
ATOM 1877 N N . ALA B 1 106 ? -7.5 0.41 1.874 1 98.56 106 ALA B N 1
ATOM 1878 C CA . ALA B 1 106 ? -8.172 -0.512 2.787 1 98.56 106 ALA B CA 1
ATOM 1879 C C . ALA B 1 106 ? -7.41 -0.632 4.105 1 98.56 106 ALA B C 1
ATOM 1881 O O . ALA B 1 106 ? -8.016 -0.799 5.164 1 98.56 106 ALA B O 1
ATOM 1882 N N . LEU B 1 107 ? -6.133 -0.521 4.047 1 98.06 107 LEU B N 1
ATOM 1883 C CA . LEU B 1 107 ? -5.316 -0.586 5.254 1 98.06 107 LEU B CA 1
ATOM 1884 C C . LEU B 1 107 ? -5.586 0.611 6.16 1 98.06 107 LEU B C 1
ATOM 1886 O O . LEU B 1 107 ? -5.688 0.461 7.379 1 98.06 107 LEU B O 1
ATOM 1890 N N . HIS B 1 108 ? -5.656 1.781 5.57 1 98.75 108 HIS B N 1
ATOM 1891 C CA . HIS B 1 108 ? -6.023 2.957 6.355 1 98.75 108 HIS B CA 1
ATOM 1892 C C . HIS B 1 108 ? -7.379 2.773 7.023 1 98.75 108 HIS B C 1
ATOM 1894 O O . HIS B 1 108 ? -7.543 3.096 8.203 1 98.75 108 HIS B O 1
ATOM 1900 N N . ALA B 1 109 ? -8.344 2.258 6.301 1 98.81 109 ALA B N 1
ATOM 1901 C CA . ALA B 1 109 ? -9.672 2.023 6.848 1 98.81 109 ALA B CA 1
ATOM 1902 C C . ALA B 1 109 ? -9.625 1.028 8 1 98.81 109 ALA B C 1
ATOM 1904 O O . ALA B 1 109 ? -10.266 1.236 9.031 1 98.81 109 ALA B O 1
ATOM 1905 N N . ALA B 1 110 ? -8.867 -0.022 7.809 1 98.62 110 ALA B N 1
ATOM 1906 C CA . ALA B 1 110 ? -8.75 -1.048 8.844 1 98.62 110 ALA B CA 1
ATOM 1907 C C . ALA B 1 110 ? -8.141 -0.472 10.117 1 98.62 110 ALA B C 1
ATOM 1909 O O . ALA B 1 110 ? -8.586 -0.786 11.227 1 98.62 110 ALA B O 1
ATOM 1910 N N . LEU B 1 111 ? -7.113 0.334 9.969 1 98.38 111 LEU B N 1
ATOM 1911 C CA . LEU B 1 111 ? -6.484 0.991 11.109 1 98.38 111 LEU B CA 1
ATOM 1912 C C . LEU B 1 111 ? -7.492 1.845 11.875 1 98.38 111 LEU B C 1
ATOM 1914 O O . LEU B 1 111 ? -7.543 1.808 13.102 1 98.38 111 LEU B O 1
ATOM 1918 N N . CYS B 1 112 ? -8.25 2.559 11.141 1 98.75 112 CYS B N 1
ATOM 1919 C CA . CYS B 1 112 ? -9.242 3.43 11.766 1 98.75 112 CYS B CA 1
ATOM 1920 C C . CYS B 1 112 ? -10.305 2.615 12.484 1 98.75 112 CYS B C 1
ATOM 1922 O O . CYS B 1 112 ? -10.781 3.012 13.555 1 98.75 112 CYS B O 1
ATOM 1924 N N . ARG B 1 113 ? -10.695 1.495 11.914 1 98.44 113 ARG B N 1
ATOM 1925 C CA . ARG B 1 113 ? -11.656 0.61 12.562 1 98.44 113 ARG B CA 1
ATOM 1926 C C . ARG B 1 113 ? -11.109 0.108 13.898 1 98.44 113 ARG B C 1
ATOM 1928 O O . ARG B 1 113 ? -11.805 0.157 14.914 1 98.44 113 ARG B O 1
AT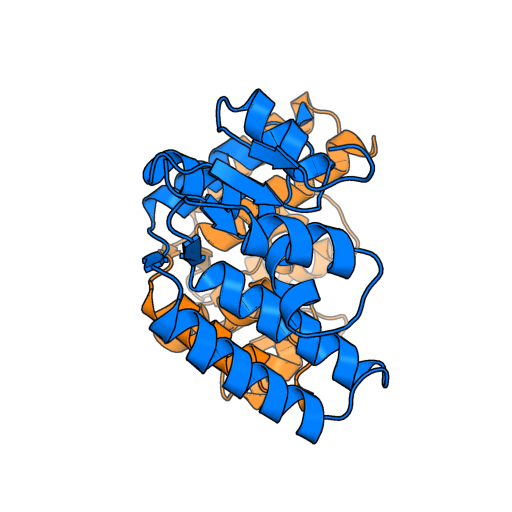OM 1935 N N . ARG B 1 114 ? -9.898 -0.361 13.883 1 97.81 114 ARG B N 1
ATOM 1936 C CA . ARG B 1 114 ? -9.312 -0.917 15.102 1 97.81 114 ARG B CA 1
ATOM 1937 C C . ARG B 1 114 ? -9.219 0.14 16.188 1 97.81 114 ARG B C 1
ATOM 1939 O O . 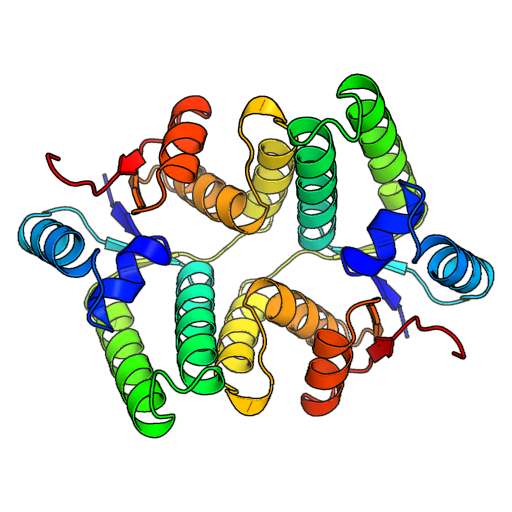ARG B 1 114 ? -9.539 -0.13 17.359 1 97.81 114 ARG B O 1
ATOM 1946 N N . GLY B 1 115 ? -8.797 1.337 15.812 1 97.06 115 GLY B N 1
ATOM 1947 C CA . GLY B 1 115 ? -8.516 2.379 16.781 1 97.06 115 GLY B CA 1
ATOM 1948 C C . GLY B 1 115 ? -9.734 3.223 17.125 1 97.06 115 GLY B C 1
ATOM 1949 O O . GLY B 1 115 ? -9.656 4.121 17.969 1 97.06 115 GLY B O 1
ATOM 1950 N N . ASP B 1 116 ? -10.867 2.887 16.469 1 97.62 116 ASP B N 1
ATOM 1951 C CA . ASP B 1 116 ? -12.047 3.742 16.578 1 97.62 116 ASP B CA 1
ATOM 1952 C C . ASP B 1 116 ? -11.688 5.203 16.312 1 97.62 116 ASP B C 1
ATOM 1954 O O . ASP B 1 116 ? -11.953 6.074 17.141 1 97.62 116 ASP B O 1
ATOM 1958 N N . LEU B 1 117 ? -11.117 5.461 15.148 1 98.69 117 LEU B N 1
ATOM 1959 C CA . LEU B 1 117 ? -10.609 6.77 14.75 1 98.69 117 LEU B CA 1
ATOM 1960 C C . LEU B 1 117 ? -11.43 7.355 13.609 1 98.69 117 LEU B C 1
ATOM 1962 O O . LEU B 1 117 ? -12.086 6.617 12.867 1 98.69 117 LEU B O 1
ATOM 1966 N N . THR B 1 118 ? -11.43 8.617 13.477 1 98.75 118 THR B N 1
ATOM 1967 C CA . THR B 1 118 ? -11.969 9.289 12.297 1 98.75 118 THR B CA 1
ATOM 1968 C C . THR B 1 118 ? -10.906 9.398 11.203 1 98.75 118 THR B C 1
ATOM 1970 O O . THR B 1 118 ? -9.852 10 11.414 1 98.75 118 THR B O 1
ATOM 1973 N N . LEU B 1 119 ? -11.195 8.805 10.094 1 98.88 119 LEU B N 1
ATOM 1974 C CA . LEU B 1 119 ? -10.297 8.898 8.953 1 98.88 119 LEU B CA 1
ATOM 1975 C C . LEU B 1 119 ? -10.391 10.266 8.289 1 98.88 119 LEU B C 1
ATOM 1977 O O . LEU B 1 119 ? -11.438 10.633 7.758 1 98.88 119 LEU B O 1
ATOM 1981 N N . VAL B 1 120 ? -9.359 11.039 8.352 1 98.88 120 VAL B N 1
ATOM 1982 C CA . VAL B 1 120 ? -9.289 12.328 7.688 1 98.88 120 VAL B CA 1
ATOM 1983 C C . VAL B 1 120 ? -8.523 12.195 6.371 1 98.88 120 VAL B C 1
ATOM 1985 O O . VAL B 1 120 ? -7.375 11.742 6.359 1 98.88 120 VAL B O 1
ATOM 1988 N N . THR B 1 121 ? -9.125 12.586 5.301 1 98.75 121 THR B N 1
ATOM 1989 C CA . THR B 1 121 ? -8.562 12.32 3.98 1 98.75 121 THR B CA 1
ATOM 1990 C C . THR B 1 121 ? -9.031 13.367 2.973 1 98.75 121 THR B C 1
ATOM 1992 O O . THR B 1 121 ? -10.062 14.016 3.176 1 98.75 121 THR B O 1
ATOM 1995 N N . LEU B 1 122 ? -8.227 13.594 1.929 1 98.38 122 LEU B N 1
ATOM 1996 C CA . LEU B 1 122 ? -8.648 14.391 0.781 1 98.38 122 LEU B CA 1
ATOM 1997 C C . LEU B 1 122 ? -9.156 13.5 -0.346 1 98.38 122 LEU B C 1
ATOM 1999 O O . LEU B 1 122 ? -9.57 13.992 -1.395 1 98.38 122 LEU B O 1
ATOM 2003 N N . ASP B 1 123 ? -9.109 12.195 -0.18 1 97.56 123 ASP B N 1
ATOM 2004 C CA . ASP B 1 123 ? -9.523 11.219 -1.186 1 97.56 123 ASP B CA 1
ATOM 2005 C C . ASP B 1 123 ? -11.008 10.898 -1.055 1 97.56 123 ASP B C 1
ATOM 2007 O O . ASP B 1 123 ? -11.406 10.133 -0.171 1 97.56 123 ASP B O 1
ATOM 2011 N N . HIS B 1 124 ? -11.781 11.391 -1.971 1 97.19 124 HIS B N 1
ATOM 2012 C CA . HIS B 1 124 ? -13.234 11.227 -1.943 1 97.19 124 HIS B CA 1
ATOM 2013 C C . HIS B 1 124 ? -13.625 9.75 -1.993 1 97.19 124 HIS B C 1
ATOM 2015 O O . HIS B 1 124 ? -14.562 9.328 -1.311 1 97.19 124 HIS B O 1
ATOM 2021 N N . ARG B 1 125 ? -12.961 9.008 -2.781 1 95.81 125 ARG B N 1
ATOM 2022 C CA . ARG B 1 125 ? -13.273 7.586 -2.918 1 95.81 125 ARG B CA 1
ATOM 2023 C C . ARG B 1 125 ? -13.016 6.844 -1.612 1 95.81 125 ARG B C 1
ATOM 2025 O O . ARG B 1 125 ? -13.828 6.008 -1.198 1 95.81 125 ARG B O 1
ATOM 2032 N N . LEU B 1 126 ? -11.906 7.129 -0.982 1 98.19 126 LEU B N 1
ATOM 2033 C CA . LEU B 1 126 ? -11.578 6.492 0.289 1 98.19 126 LEU B CA 1
ATOM 2034 C C . LEU B 1 126 ? -12.578 6.895 1.368 1 98.19 126 LEU B C 1
ATOM 2036 O O . LEU B 1 126 ? -13.031 6.051 2.148 1 98.19 126 LEU B O 1
ATOM 2040 N N . ALA B 1 127 ? -12.945 8.156 1.444 1 98.5 127 ALA B N 1
ATOM 2041 C CA . ALA B 1 127 ? -13.922 8.617 2.43 1 98.5 127 ALA B CA 1
ATOM 2042 C C . ALA B 1 127 ? -15.258 7.902 2.252 1 98.5 127 ALA B C 1
ATOM 2044 O O . ALA B 1 127 ? -15.844 7.422 3.225 1 98.5 127 ALA B O 1
ATOM 2045 N N . THR B 1 128 ? -15.695 7.812 1.022 1 97.88 128 THR B N 1
ATOM 2046 C CA . THR B 1 128 ? -16.969 7.176 0.711 1 97.88 128 THR B CA 1
ATOM 2047 C C . THR B 1 128 ? -16.938 5.699 1.084 1 97.88 128 THR B C 1
ATOM 2049 O O . THR B 1 128 ? -17.875 5.188 1.692 1 97.88 128 THR B O 1
ATOM 2052 N N . ALA B 1 129 ? -15.891 5.031 0.721 1 98.19 129 ALA B N 1
ATOM 2053 C CA . ALA B 1 129 ? -15.75 3.611 1.041 1 98.19 129 ALA B CA 1
ATOM 2054 C C . ALA B 1 129 ? -15.727 3.391 2.551 1 98.19 129 ALA B C 1
ATOM 2056 O O . ALA B 1 129 ? -16.312 2.436 3.057 1 98.19 129 ALA B O 1
ATOM 2057 N N . ALA B 1 130 ? -14.977 4.254 3.262 1 98.62 130 ALA B N 1
ATOM 2058 C CA . ALA B 1 130 ? -14.898 4.148 4.715 1 98.62 130 ALA B CA 1
ATOM 2059 C C . ALA B 1 130 ? -16.281 4.262 5.348 1 98.62 130 ALA B C 1
ATOM 2061 O O . ALA B 1 130 ? -16.641 3.449 6.203 1 98.62 130 ALA B O 1
ATOM 2062 N N . GLU B 1 131 ? -17.047 5.18 4.93 1 98.19 131 GLU B N 1
ATOM 2063 C CA . GLU B 1 131 ? -18.391 5.367 5.457 1 98.19 131 GLU B CA 1
ATOM 2064 C C . GLU B 1 131 ? -19.266 4.148 5.18 1 98.19 131 GLU B C 1
ATOM 2066 O O . GLU B 1 131 ? -20.031 3.713 6.047 1 98.19 131 GLU B O 1
ATOM 2071 N N . ALA B 1 132 ? -19.156 3.615 3.99 1 98.19 132 ALA B N 1
ATOM 2072 C CA . ALA B 1 132 ? -19.922 2.416 3.631 1 98.19 132 ALA B CA 1
ATOM 2073 C C . ALA B 1 132 ? -19.531 1.238 4.523 1 98.19 132 ALA B C 1
ATOM 2075 O O . ALA B 1 132 ? -20.344 0.332 4.746 1 98.19 132 ALA B O 1
ATOM 2076 N N . LEU B 1 133 ? -18.359 1.26 5.059 1 98.44 133 LEU B N 1
ATOM 2077 C CA . LEU B 1 133 ? -17.859 0.202 5.93 1 98.44 133 LEU B CA 1
ATOM 2078 C C . LEU B 1 133 ? -18.188 0.498 7.387 1 98.44 133 LEU B C 1
ATOM 2080 O O . LEU B 1 133 ? -17.797 -0.255 8.281 1 98.44 133 LEU B O 1
ATOM 2084 N N . GLY B 1 134 ? -18.812 1.601 7.645 1 98.25 134 GLY B N 1
ATOM 2085 C CA . GLY B 1 134 ? -19.156 1.986 9 1 98.25 134 GLY B CA 1
ATOM 2086 C C . GLY B 1 134 ? -18.016 2.654 9.75 1 98.25 134 GLY B C 1
ATOM 2087 O O . GLY B 1 134 ? -18.016 2.678 10.984 1 98.25 134 GLY B O 1
ATOM 2088 N N . ILE B 1 135 ? -17.062 3.139 9.07 1 98.62 135 ILE B N 1
ATOM 2089 C CA . ILE B 1 135 ? -15.922 3.85 9.648 1 98.62 135 ILE B CA 1
ATOM 2090 C C . ILE B 1 135 ? -16.141 5.355 9.508 1 98.62 135 ILE B C 1
ATOM 2092 O O . ILE B 1 135 ? -16.5 5.844 8.438 1 98.62 135 ILE B O 1
ATOM 2096 N N . GLN B 1 136 ? -15.961 6.059 10.578 1 98.38 136 GLN B N 1
ATOM 2097 C CA . GLN B 1 136 ? -16.094 7.508 10.516 1 98.38 136 GLN B CA 1
ATOM 2098 C C . GLN B 1 136 ? -15.039 8.125 9.609 1 98.38 136 GLN B C 1
ATOM 2100 O O . GLN B 1 136 ? -13.859 7.77 9.695 1 98.38 136 GLN B O 1
ATOM 2105 N N . ALA B 1 137 ? -15.484 8.992 8.742 1 98.5 137 ALA B N 1
ATOM 2106 C CA . ALA B 1 137 ? -14.555 9.648 7.828 1 98.5 137 ALA B CA 1
ATOM 2107 C C . ALA B 1 137 ? -14.875 11.133 7.703 1 98.5 137 ALA B C 1
ATOM 2109 O O . ALA B 1 137 ? -16.047 11.531 7.777 1 98.5 137 ALA B O 1
ATOM 2110 N N . GLN B 1 138 ? -13.867 11.906 7.637 1 98.31 138 GLN B N 1
ATOM 2111 C CA . GLN B 1 138 ? -13.953 13.336 7.34 1 98.31 138 GLN B CA 1
ATOM 2112 C C . GLN B 1 138 ? -13.211 13.672 6.051 1 98.31 138 GLN B C 1
ATOM 2114 O O . GLN B 1 138 ? -11.977 13.688 6.023 1 98.31 138 GLN B O 1
ATOM 2119 N N . LEU B 1 139 ? -13.953 13.922 4.98 1 98.31 139 LEU B N 1
ATOM 2120 C CA . LEU B 1 139 ? -13.391 14.391 3.721 1 98.31 139 LEU B CA 1
ATOM 2121 C C . LEU B 1 139 ? -13.078 15.883 3.787 1 98.31 139 LEU B C 1
ATOM 2123 O O . LEU B 1 139 ? -13.961 16.688 4.09 1 98.31 139 LEU B O 1
ATOM 2127 N N . LEU B 1 140 ? -11.852 16.234 3.59 1 97.88 140 LEU B N 1
ATOM 2128 C CA . LEU B 1 140 ? -11.508 17.656 3.486 1 97.88 140 LEU B CA 1
ATOM 2129 C C . LEU B 1 140 ? -11.75 18.172 2.072 1 97.88 140 LEU B C 1
ATOM 2131 O O . LEU B 1 140 ? -11.055 17.766 1.135 1 97.88 140 LEU B O 1
ATOM 2135 N N . ALA B 1 141 ? -12.773 18.781 1.728 1 88.44 141 ALA B N 1
ATOM 2136 C CA . ALA B 1 141 ? -13.148 19.328 0.423 1 88.44 141 ALA B CA 1
ATOM 2137 C C . ALA B 1 141 ? -13.617 20.766 0.541 1 88.44 141 ALA B C 1
ATOM 2139 O O . ALA B 1 141 ? -13.883 21.25 1.643 1 88.44 141 ALA B O 1
ATOM 2140 N N . ALA B 1 142 ? -13.547 21.406 -0.722 1 70.38 142 ALA B N 1
ATOM 2141 C CA . ALA B 1 142 ? -14.094 22.75 -0.778 1 70.38 142 ALA B CA 1
ATOM 2142 C C . ALA B 1 142 ? -15.562 22.766 -0.364 1 70.38 142 ALA B C 1
ATOM 2144 O O . ALA B 1 142 ? -16.312 21.844 -0.698 1 70.38 142 ALA B O 1
ATOM 2145 N N . GLY B 1 143 ? -15.875 23.438 0.692 1 59.91 143 GLY B N 1
ATOM 2146 C CA . GLY B 1 143 ? -17.203 23.641 1.25 1 59.91 143 GLY B CA 1
ATOM 2147 C C . GLY B 1 143 ? -17.422 22.906 2.562 1 59.91 143 GLY B C 1
ATOM 2148 O O . GLY B 1 143 ? -18.531 22.906 3.098 1 59.91 143 GLY B O 1
ATOM 2149 N N . SER B 1 144 ? -16.422 22.156 2.832 1 47.03 144 SER B N 1
ATOM 2150 C CA . SER B 1 144 ? -16.609 21.516 4.137 1 47.03 144 SER B CA 1
ATOM 2151 C C . SER B 1 144 ? -16.359 22.516 5.27 1 47.03 144 SER B C 1
ATOM 2153 O O . SER B 1 144 ? -15.578 23.453 5.121 1 47.03 144 SER B O 1
#